Protein AF-A0A838MUW3-F1 (afdb_monomer)

pLDDT: mean 82.33, std 24.08, range [28.97, 98.81]

Sequence (252 aa):
MRFLIVLAALTYLGLAACSSQSSEPPATTNVPVAAASPAAPAQSAPNSATVAPTPQDAAGFVALGNELYKEDQDEAAVAAYQQALQLDPAYAEAYLKLGLTYSVLDKRDESEAAYEKAVKAFEQLAKKDPKNPDALLLLAEAYSKAREYQKAIETYRRANRLIDPDSYTHYDMGMAYNRLARYQEAVKSFEKALELDPDDFRSQEALDRAKQDNKRQKASVEAEKKKLASKLRAANTNANANSNTTPNSNIP

Solvent-accessible surface area (backbone atoms only — not comparable to full-atom values): 14484 Å² total; per-residue (Å²): 133,89,87,84,91,89,94,81,90,82,88,86,87,82,89,80,89,86,81,89,79,89,86,83,84,89,89,87,85,84,89,87,83,84,90,81,86,89,81,87,83,87,88,83,88,82,93,78,81,76,74,74,69,67,88,82,49,33,66,40,24,37,55,50,13,58,49,33,46,73,71,71,34,44,72,59,13,46,52,26,22,51,51,13,40,70,72,33,81,68,49,30,65,38,27,39,50,40,14,51,46,24,52,75,71,67,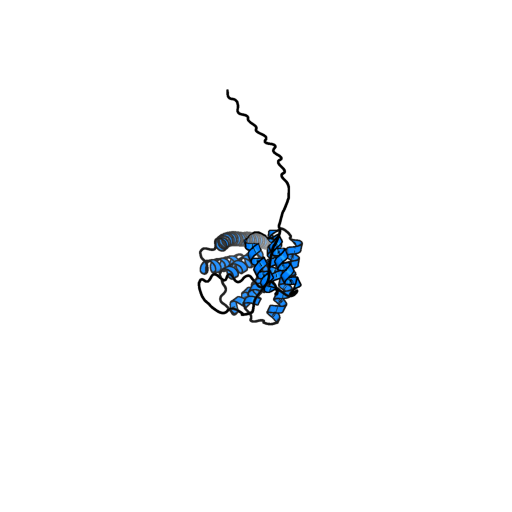36,57,71,63,11,52,58,20,16,53,48,11,31,58,34,23,53,52,51,30,64,77,40,78,79,47,42,67,46,25,42,54,28,14,49,25,23,40,75,58,65,40,27,69,60,11,48,56,30,37,61,52,22,59,74,75,46,88,75,56,33,67,58,27,32,52,46,11,51,30,27,42,76,69,69,37,19,69,61,11,30,56,22,13,51,51,11,38,74,68,38,77,79,47,62,65,34,51,55,52,27,54,52,24,49,52,50,36,52,52,52,54,54,51,53,53,52,52,50,52,54,49,52,52,50,52,52,55,51,52,55,52,52,57,54,61,70,72,64,71,78,85,78,79,76,132

Nearest PDB structures (foldseek):
  8cqq-assembly1_A  TM=6.871E-01  e=1.838E-08  synthetic construct
  8dti-assembly1_B  TM=7.022E-01  e=1.636E-06  Arabidopsis thaliana
  5hrz-assembly1_A  TM=6.226E-01  e=7.651E-06  synthetic construct
  2xpi-assembly1_D  TM=5.459E-01  e=8.401E-06  Schizosaccharomyces pombe
  6i57-assembly1_A  TM=8.181E-01  e=2.434E-04  Homo sapiens

Radius of gyration: 35.54 Å; Cα contacts (8 Å, |Δi|>4): 240; chains: 1; bounding box: 127×79×91 Å

Mean predicted aligned error: 14.06 Å

Foldseek 3Di:
DDDDDDDDDDDDDDDDDDDDDDDDDDDDDDDDDDDDDDDDDDDDDDDDCPPQQPLQALVSLQVVLVVCVVVVVLVSSLVSLVVSCVRPVLPLVSLQSNLVSCVVVVVNVSNLVSLVSSLVSLVVVCVVPVLDLVSLQSNLSSCLSNLVLVSSLVSLVSSCVNDPDALVSLQSNLSSCVSVLVLVSSLVSLVVSCVRPVPPVSSVVSNVVSVVSVVVVVVVVVVVVVVVVVVVVVVVVVVVVVVVPPDPPPDD

Structure (mmCIF, N/CA/C/O backbone):
data_AF-A0A838MUW3-F1
#
_entry.id   AF-A0A838MUW3-F1
#
loop_
_atom_site.group_PDB
_atom_site.id
_atom_site.type_symbol
_atom_site.label_atom_id
_atom_site.label_alt_id
_atom_site.label_comp_id
_atom_site.label_asym_id
_atom_site.label_entity_id
_atom_site.label_seq_id
_atom_site.pdbx_PDB_ins_code
_atom_site.Cartn_x
_atom_site.Cartn_y
_atom_site.Cartn_z
_atom_site.occupancy
_atom_site.B_iso_or_equiv
_atom_site.auth_seq_id
_atom_site.auth_comp_id
_atom_site.auth_asym_id
_atom_site.auth_atom_id
_atom_site.pdbx_PDB_model_num
ATOM 1 N N . MET A 1 1 ? -4.330 60.531 -19.921 1.00 42.44 1 MET A N 1
ATOM 2 C CA . MET A 1 1 ? -5.798 60.303 -19.925 1.00 42.44 1 MET A CA 1
ATOM 3 C C . MET A 1 1 ? -6.131 59.668 -18.569 1.00 42.44 1 MET A C 1
ATOM 5 O O . MET A 1 1 ? -5.412 58.753 -18.211 1.00 42.44 1 MET A O 1
ATOM 9 N N . ARG A 1 2 ? -6.890 60.315 -17.658 1.00 44.44 2 ARG A N 1
ATOM 10 C CA . ARG A 1 2 ? -8.382 60.333 -17.558 1.00 44.44 2 ARG A CA 1
ATOM 11 C C . ARG A 1 2 ? -8.944 58.899 -17.426 1.00 44.44 2 ARG A C 1
ATOM 13 O O . ARG A 1 2 ? -8.727 58.162 -18.376 1.00 44.44 2 ARG A O 1
ATOM 20 N N . PHE A 1 3 ? -9.649 58.433 -16.378 1.00 40.75 3 PHE A N 1
ATOM 21 C CA . PHE A 1 3 ? -10.207 58.953 -15.089 1.00 40.75 3 PHE A CA 1
ATOM 22 C C . PHE A 1 3 ? -9.950 57.882 -13.972 1.00 40.75 3 PHE A C 1
ATOM 24 O O . PHE A 1 3 ? -9.679 56.747 -14.342 1.00 40.75 3 PHE A O 1
ATOM 31 N N . LEU A 1 4 ? -9.838 58.099 -12.644 1.00 42.38 4 LEU A N 1
ATOM 32 C CA . LEU A 1 4 ? -10.606 58.806 -11.578 1.00 42.38 4 LEU A CA 1
ATOM 33 C C . LEU A 1 4 ? -11.796 58.021 -10.928 1.00 42.38 4 LEU A C 1
ATOM 35 O O . LEU A 1 4 ? -12.851 57.967 -11.543 1.00 42.38 4 LEU A O 1
ATOM 39 N N . ILE A 1 5 ? -11.625 57.606 -9.643 1.00 43.38 5 ILE A N 1
ATOM 40 C CA . ILE A 1 5 ? -12.610 57.518 -8.500 1.00 43.38 5 ILE A CA 1
ATOM 41 C C . ILE A 1 5 ? -13.754 56.450 -8.638 1.00 43.38 5 ILE A C 1
ATOM 43 O O . ILE A 1 5 ? -14.186 56.194 -9.750 1.00 43.38 5 ILE A O 1
ATOM 47 N N . VAL A 1 6 ? -14.256 55.670 -7.647 1.00 43.91 6 VAL A N 1
ATOM 48 C CA . VAL A 1 6 ? -14.706 55.799 -6.214 1.00 43.91 6 VAL A CA 1
ATOM 49 C C . VAL A 1 6 ? -14.319 54.517 -5.412 1.00 43.91 6 VAL A C 1
ATOM 51 O O . VAL A 1 6 ? -14.234 53.469 -6.040 1.00 43.91 6 VAL A O 1
ATOM 54 N N . LEU A 1 7 ? -14.060 54.410 -4.087 1.00 41.62 7 LEU A N 1
ATOM 55 C CA . LEU A 1 7 ? -13.981 55.310 -2.902 1.00 41.62 7 LEU A CA 1
ATOM 56 C C . LEU A 1 7 ? -15.191 55.452 -1.910 1.00 41.62 7 LEU A C 1
ATOM 58 O O . LEU A 1 7 ? -15.685 56.559 -1.727 1.00 41.62 7 LEU A O 1
ATOM 62 N N . ALA A 1 8 ? -15.601 54.377 -1.204 1.00 42.78 8 ALA A N 1
ATOM 63 C CA . ALA A 1 8 ? -16.263 54.369 0.138 1.00 42.78 8 ALA A CA 1
ATOM 64 C C . ALA A 1 8 ? -16.292 52.912 0.687 1.00 42.78 8 ALA A C 1
ATOM 66 O O . ALA A 1 8 ? -16.586 52.013 -0.090 1.00 42.78 8 ALA A O 1
ATOM 67 N N . ALA A 1 9 ? -15.913 52.511 1.911 1.00 45.28 9 ALA A N 1
ATOM 68 C CA . ALA A 1 9 ? -15.964 53.082 3.268 1.00 45.28 9 ALA A CA 1
ATOM 69 C C . ALA A 1 9 ? -17.357 53.050 3.931 1.00 45.28 9 ALA A C 1
ATOM 71 O O . ALA A 1 9 ? -18.178 53.920 3.665 1.00 45.28 9 ALA A O 1
ATOM 72 N N . LEU A 1 10 ? -17.576 52.098 4.853 1.00 45.19 10 LEU A N 1
ATOM 73 C CA . LEU A 1 10 ? -18.511 52.239 5.981 1.00 45.19 10 LEU A CA 1
ATOM 74 C C . LEU A 1 10 ? -18.216 51.213 7.090 1.00 45.19 10 LEU A C 1
ATOM 76 O O . LEU A 1 10 ? -18.423 50.012 6.945 1.00 45.19 10 LEU A O 1
ATOM 80 N N . THR A 1 11 ? -17.721 51.721 8.213 1.00 46.53 11 THR A N 1
ATOM 81 C CA . THR A 1 11 ? -17.670 51.041 9.512 1.00 46.53 11 THR A CA 1
ATOM 82 C C . THR A 1 11 ? -19.069 50.941 10.113 1.00 46.53 11 THR A C 1
ATOM 84 O O . THR A 1 11 ? -19.808 51.922 10.038 1.00 46.53 11 THR A O 1
ATOM 87 N N . TYR A 1 12 ? -19.387 49.863 10.836 1.00 44.81 12 TYR A N 1
ATOM 88 C CA . TYR A 1 12 ? -20.446 49.925 11.847 1.00 44.81 12 TYR A CA 1
ATOM 89 C C . TYR A 1 12 ? -20.026 49.263 13.161 1.00 44.81 12 TYR A C 1
ATOM 91 O O . TYR A 1 12 ? -19.611 48.108 13.205 1.00 44.81 12 TYR A O 1
ATOM 99 N N . LEU A 1 13 ? -20.129 50.053 14.226 1.00 39.94 13 LEU A N 1
ATOM 100 C CA . LEU A 1 13 ? -19.910 49.693 15.621 1.00 39.94 13 LEU A CA 1
ATOM 101 C C . LEU A 1 13 ? -21.295 49.557 16.272 1.00 39.94 13 LEU A C 1
ATOM 103 O O . LEU A 1 13 ? -22.160 50.393 16.015 1.00 39.94 13 LEU A O 1
ATOM 107 N N . GLY A 1 14 ? -21.524 48.543 17.109 1.00 41.50 14 GLY A N 1
ATOM 108 C CA . GLY A 1 14 ? -22.845 48.336 17.711 1.00 41.50 14 GLY A CA 1
ATOM 109 C C . GLY A 1 14 ? -22.857 47.330 18.856 1.00 41.50 14 GLY A C 1
ATOM 110 O O . GLY A 1 14 ? -23.183 46.166 18.655 1.00 41.50 14 GLY A O 1
ATOM 111 N N . LEU A 1 15 ? -22.532 47.790 20.067 1.00 42.31 15 LEU A N 1
ATOM 112 C CA . LEU A 1 15 ? -22.878 47.077 21.299 1.00 42.31 15 LEU A CA 1
ATOM 113 C C . LEU A 1 15 ? -24.385 47.199 21.562 1.00 42.31 15 LEU A C 1
ATOM 115 O O . LEU A 1 15 ? -24.925 48.301 21.506 1.00 42.31 15 LEU A O 1
ATOM 119 N N . ALA A 1 16 ? -25.013 46.111 22.005 1.00 47.47 16 ALA A N 1
ATOM 120 C CA . ALA A 1 16 ? -26.191 46.171 22.866 1.00 47.47 16 ALA A CA 1
ATOM 121 C C . ALA A 1 16 ? -26.237 44.923 23.759 1.00 47.47 16 ALA A C 1
ATOM 123 O O . ALA A 1 16 ? -26.491 43.817 23.289 1.00 47.47 16 ALA A O 1
ATOM 124 N N . ALA A 1 17 ? -25.977 45.103 25.053 1.00 40.34 17 ALA A N 1
ATOM 125 C CA . ALA A 1 17 ? -26.283 44.093 26.058 1.00 40.34 17 ALA A CA 1
ATOM 126 C C . ALA A 1 17 ? -27.753 44.229 26.477 1.00 40.34 17 ALA A C 1
ATOM 128 O O . ALA A 1 17 ? -28.255 45.346 26.604 1.00 40.34 17 ALA A O 1
ATOM 129 N N . CYS A 1 18 ? -28.422 43.118 26.779 1.00 38.47 18 CYS A N 1
ATOM 130 C CA . CYS A 1 18 ? -29.586 43.155 27.657 1.00 38.47 18 CYS A CA 1
ATOM 131 C C . CYS A 1 18 ? -29.646 41.895 28.520 1.00 38.47 18 CYS A C 1
ATOM 133 O O . CYS A 1 18 ? -29.227 40.814 28.105 1.00 38.47 18 CYS A O 1
ATOM 135 N N . SER A 1 19 ? -30.101 42.068 29.753 1.00 38.62 19 SER A N 1
ATOM 136 C CA . SER A 1 19 ? -29.855 41.154 30.860 1.00 38.62 19 SER A CA 1
ATOM 137 C C . SER A 1 19 ? -31.142 40.603 31.466 1.00 38.62 19 SER A C 1
ATOM 139 O O . SER A 1 19 ? -32.022 41.372 31.836 1.00 38.62 19 SER A O 1
ATOM 141 N N . SER A 1 20 ? -31.101 39.304 31.777 1.00 37.84 20 SER A N 1
ATOM 142 C CA . SER A 1 20 ? -31.567 38.715 33.046 1.00 37.84 20 SER A CA 1
ATOM 143 C C . SER A 1 20 ? -33.068 38.604 33.387 1.00 37.84 20 SER A C 1
ATOM 145 O O . SER A 1 20 ? -33.904 39.387 32.963 1.00 37.84 20 SER A O 1
ATOM 147 N N . GLN A 1 21 ? -33.307 37.660 34.311 1.00 35.59 21 GLN A N 1
ATOM 148 C CA . GLN A 1 21 ? -34.437 37.523 35.247 1.00 35.59 21 GLN A CA 1
ATOM 149 C C . GLN A 1 21 ? -35.692 36.742 34.813 1.00 35.59 21 GLN A C 1
ATOM 151 O O . GLN A 1 21 ? -36.765 37.266 34.536 1.00 35.59 21 GLN A O 1
ATOM 156 N N . SER A 1 22 ? -35.539 35.421 34.936 1.00 37.69 22 SER A N 1
ATOM 157 C CA . SER A 1 22 ? -36.396 34.541 35.750 1.00 37.69 22 SER A CA 1
ATOM 158 C C . SER A 1 22 ? -37.442 35.205 36.668 1.00 37.69 22 SER A C 1
ATOM 160 O O . SER A 1 22 ? -37.079 36.010 37.529 1.00 37.69 22 SER A O 1
ATOM 162 N N . SER A 1 23 ? -38.685 34.712 36.629 1.00 37.31 23 SER A N 1
ATOM 163 C CA . SER A 1 23 ? -39.560 34.631 37.814 1.00 37.31 23 SER A CA 1
ATOM 164 C C . SER A 1 23 ? -40.687 33.591 37.652 1.00 37.31 23 SER A C 1
ATOM 166 O O . SER A 1 23 ? -41.504 33.665 36.742 1.00 37.31 23 SER A O 1
ATOM 168 N N . GLU A 1 24 ? -40.723 32.643 38.586 1.00 36.19 24 GLU A N 1
ATOM 169 C CA . GLU A 1 24 ? -41.870 31.819 39.009 1.00 36.19 24 GLU A CA 1
ATOM 170 C C . GLU A 1 24 ? -42.022 32.027 40.537 1.00 36.19 24 GLU A C 1
ATOM 172 O O . GLU A 1 24 ? -41.073 32.518 41.159 1.00 36.19 24 GLU A O 1
ATOM 177 N N . PRO A 1 25 ? -43.074 31.525 41.214 1.00 58.88 25 PRO A N 1
ATOM 178 C CA . PRO A 1 25 ? -44.493 31.410 40.858 1.00 58.88 25 PRO A CA 1
ATOM 179 C C . PRO A 1 25 ? -45.335 32.228 41.886 1.00 58.88 25 PRO A C 1
ATOM 181 O O . PRO A 1 25 ? -44.819 33.206 42.432 1.00 58.88 25 PRO A O 1
ATOM 184 N N . PRO A 1 26 ? -46.612 31.891 42.191 1.00 47.34 26 PRO A N 1
ATOM 185 C CA . PRO A 1 26 ? -46.825 30.982 43.332 1.00 47.34 26 PRO A CA 1
ATOM 186 C C . PRO A 1 26 ? -48.037 30.024 43.221 1.00 47.34 26 PRO A C 1
ATOM 188 O O . PRO A 1 26 ? -48.877 30.123 42.332 1.00 47.34 26 PRO A O 1
ATOM 191 N N . ALA A 1 27 ? -48.114 29.082 44.168 1.00 33.72 27 ALA A N 1
ATOM 192 C CA . ALA A 1 27 ? -49.101 27.999 44.245 1.00 33.72 27 ALA A CA 1
ATOM 193 C C . ALA A 1 27 ? -50.376 28.332 45.055 1.00 33.72 27 ALA A C 1
ATOM 195 O O . ALA A 1 27 ? -50.397 29.306 45.802 1.00 33.72 27 ALA A O 1
ATOM 196 N N . THR A 1 28 ? -51.402 27.469 44.945 1.00 32.59 28 THR A N 1
ATOM 197 C CA . THR A 1 28 ? -52.470 27.096 45.926 1.00 32.59 28 THR A CA 1
ATOM 198 C C . THR A 1 28 ? -53.588 26.335 45.168 1.00 32.59 28 THR A C 1
ATOM 200 O O . THR A 1 28 ? -53.820 26.638 44.006 1.00 32.59 28 THR A O 1
ATOM 203 N N . THR A 1 29 ? -54.321 25.321 45.661 1.00 34.03 29 THR A N 1
ATOM 204 C CA . THR A 1 29 ? -54.304 24.516 46.908 1.00 34.03 29 THR A CA 1
ATOM 205 C C . THR A 1 29 ? -55.146 23.226 46.714 1.00 34.03 29 THR A C 1
ATOM 207 O O . THR A 1 29 ? -56.090 23.239 45.934 1.00 34.03 29 THR A O 1
ATOM 210 N N . ASN A 1 30 ? -54.888 22.195 47.536 1.00 34.72 30 ASN A N 1
ATOM 211 C CA . ASN A 1 30 ? -55.809 21.121 47.996 1.00 34.72 30 ASN A CA 1
ATOM 212 C C . ASN A 1 30 ? -56.072 19.807 47.191 1.00 34.72 30 ASN A C 1
ATOM 214 O O . ASN A 1 30 ? -56.978 19.727 46.373 1.00 34.72 30 ASN A O 1
ATOM 218 N N . VAL A 1 31 ? -55.303 18.756 47.554 1.00 31.73 31 VAL A N 1
ATOM 219 C CA . VAL A 1 31 ? -55.657 17.391 48.085 1.00 31.73 31 VAL A CA 1
ATOM 220 C C . VAL A 1 31 ? -57.073 16.772 47.858 1.00 31.73 31 VAL A C 1
ATOM 222 O O . VAL A 1 31 ? -58.056 17.497 47.950 1.00 31.73 31 VAL A O 1
ATOM 225 N N . PRO A 1 32 ? -57.240 15.420 47.933 1.00 46.69 32 PRO A N 1
ATOM 226 C CA . PRO A 1 32 ? -56.778 14.316 47.058 1.00 46.69 32 PRO A CA 1
ATOM 227 C C . PRO A 1 32 ? -57.955 13.436 46.528 1.00 46.69 32 PRO A C 1
ATOM 229 O O . PRO A 1 32 ? -59.101 13.705 46.859 1.00 46.69 32 PRO A O 1
ATOM 232 N N . VAL A 1 33 ? -57.683 12.322 45.812 1.00 32.09 33 VAL A N 1
ATOM 233 C CA . VAL A 1 33 ? -58.291 10.970 46.032 1.00 32.09 33 VAL A CA 1
ATOM 234 C C . VAL A 1 33 ? -57.709 9.905 45.066 1.00 32.09 33 VAL A C 1
ATOM 236 O O . VAL A 1 33 ? -57.486 10.171 43.894 1.00 32.09 33 VAL A O 1
ATOM 239 N N . ALA A 1 34 ? -57.465 8.706 45.616 1.00 29.69 34 ALA A N 1
ATOM 240 C CA . ALA A 1 34 ? -57.306 7.358 45.028 1.00 29.69 34 ALA A CA 1
ATOM 241 C C . ALA A 1 34 ? -56.844 7.116 43.559 1.00 29.69 34 ALA A C 1
ATOM 243 O O . ALA A 1 34 ? -57.572 7.326 42.599 1.00 29.69 34 ALA A O 1
ATOM 244 N N . ALA A 1 35 ? -55.688 6.445 43.458 1.00 28.97 35 ALA A N 1
ATOM 245 C CA . ALA A 1 35 ? -55.428 5.193 42.719 1.00 28.97 35 ALA A CA 1
ATOM 246 C C . ALA A 1 35 ? -56.165 4.860 41.394 1.00 28.97 35 ALA A C 1
ATOM 248 O O . ALA A 1 35 ? -57.318 4.441 41.417 1.00 28.97 35 ALA A O 1
ATOM 249 N N . ALA A 1 36 ? -55.401 4.777 40.293 1.00 30.59 36 ALA A N 1
ATOM 250 C CA . ALA A 1 36 ? -55.229 3.558 39.471 1.00 30.59 36 ALA A CA 1
ATOM 251 C C . ALA A 1 36 ? -54.154 3.775 38.379 1.00 30.59 36 ALA A C 1
ATOM 253 O O . ALA A 1 36 ? -53.968 4.892 37.904 1.00 30.59 36 ALA A O 1
ATOM 254 N N . SER A 1 37 ? -53.448 2.712 37.978 1.00 34.38 37 SER A N 1
ATOM 255 C CA . SER A 1 37 ? -52.448 2.755 36.892 1.00 34.38 37 SER A CA 1
ATOM 256 C C . SER A 1 37 ? -53.119 2.622 35.508 1.00 34.38 37 SER A C 1
ATOM 258 O O . SER A 1 37 ? -54.099 1.880 35.409 1.00 34.38 37 SER A O 1
ATOM 260 N N . PRO A 1 38 ? -52.635 3.288 34.440 1.00 36.03 38 PRO A N 1
ATOM 261 C CA . PRO A 1 38 ? -53.286 3.282 33.127 1.00 36.03 38 PRO A CA 1
ATOM 262 C C . PRO A 1 38 ? -52.839 2.119 32.225 1.00 36.03 38 PRO A C 1
ATOM 264 O O . PRO A 1 38 ? -51.728 1.603 32.351 1.00 36.03 38 PRO A O 1
ATOM 267 N N . ALA A 1 39 ? -53.674 1.768 31.243 1.00 29.92 39 ALA A N 1
ATOM 268 C CA . ALA A 1 39 ? -53.319 0.860 30.153 1.00 29.92 39 ALA A CA 1
ATOM 269 C C . ALA A 1 39 ? -53.963 1.282 28.816 1.00 29.92 39 ALA A C 1
ATOM 271 O O . ALA A 1 39 ? -55.146 1.613 28.796 1.00 29.92 39 ALA A O 1
ATOM 272 N N . ALA A 1 40 ? -53.191 1.131 27.722 1.00 29.77 40 ALA A N 1
ATOM 273 C CA . ALA A 1 40 ? -53.610 1.087 26.304 1.00 29.77 40 ALA A CA 1
ATOM 274 C C . ALA A 1 40 ? -54.098 2.407 25.626 1.00 29.77 40 ALA A C 1
ATOM 276 O O . ALA A 1 40 ? -54.597 3.292 26.316 1.00 29.77 40 ALA A O 1
ATOM 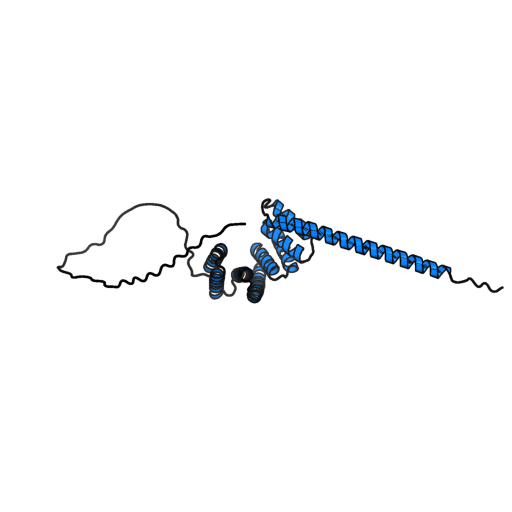277 N N . PRO A 1 41 ? -54.083 2.526 24.269 1.00 43.47 41 PRO A N 1
ATOM 278 C CA . PRO A 1 41 ? -53.186 1.892 23.272 1.00 43.47 41 PRO A CA 1
ATOM 279 C C . PRO A 1 41 ? -52.751 2.776 22.051 1.00 43.47 41 PRO A C 1
ATOM 281 O O . PRO A 1 41 ? -53.331 3.814 21.771 1.00 43.47 41 PRO A O 1
ATOM 284 N N . ALA A 1 42 ? -51.824 2.225 21.245 1.00 33.84 42 ALA A N 1
ATOM 285 C CA . ALA A 1 42 ? -51.765 2.246 19.760 1.00 33.84 42 ALA A CA 1
ATOM 286 C C . ALA A 1 42 ? -51.436 3.515 18.904 1.00 33.84 42 ALA A C 1
ATOM 288 O O . ALA A 1 42 ? -52.229 4.442 18.804 1.00 33.84 42 ALA A O 1
ATOM 289 N N . GLN A 1 43 ? -50.389 3.324 18.063 1.00 33.75 43 GLN A N 1
ATOM 290 C CA . GLN A 1 43 ? -50.238 3.699 16.623 1.00 33.75 43 GLN 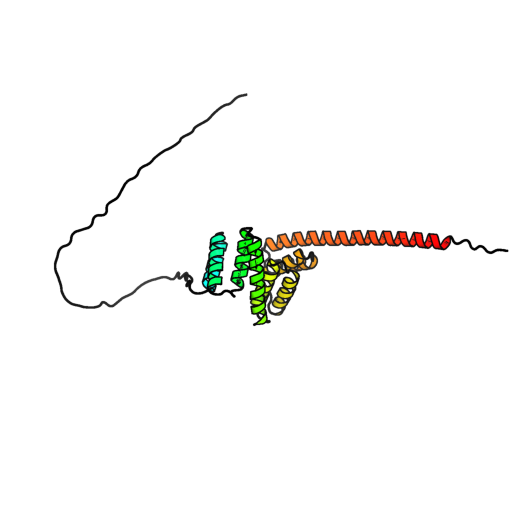A CA 1
ATOM 291 C C . GLN A 1 43 ? -49.765 5.140 16.265 1.00 33.75 43 GLN A C 1
ATOM 293 O O . GLN A 1 43 ? -50.131 6.085 16.944 1.00 33.75 43 GLN A O 1
ATOM 298 N N . SER A 1 44 ? -48.940 5.405 15.223 1.00 37.50 44 SER A N 1
ATOM 299 C CA . SER A 1 44 ? -48.290 4.554 14.185 1.00 37.50 44 SER A CA 1
ATOM 300 C C . SER A 1 44 ? -47.162 5.266 13.381 1.00 37.50 44 SER A C 1
ATOM 302 O O . SER A 1 44 ? -47.319 6.443 13.077 1.00 37.50 44 SER A O 1
ATOM 304 N N . ALA A 1 45 ? -46.182 4.484 12.874 1.00 42.72 45 ALA A N 1
ATOM 305 C CA . ALA A 1 45 ? -45.323 4.711 11.675 1.00 42.72 45 ALA A CA 1
ATOM 306 C C . ALA A 1 45 ? -44.212 5.809 11.691 1.00 42.72 45 ALA A C 1
ATOM 308 O O . ALA A 1 45 ? -44.329 6.775 12.437 1.00 42.72 45 ALA A O 1
ATOM 309 N N . PRO A 1 46 ? -43.188 5.750 10.794 1.00 46.03 46 PRO A N 1
ATOM 310 C CA . PRO A 1 46 ? -42.528 4.590 10.165 1.00 46.03 46 PRO A CA 1
ATOM 311 C C . PRO A 1 46 ? -40.979 4.574 10.322 1.00 46.03 46 PRO A C 1
ATOM 313 O O . PRO A 1 46 ? -40.363 5.479 10.873 1.00 46.03 46 PRO A O 1
ATOM 316 N N . ASN A 1 47 ? -40.345 3.521 9.793 1.00 49.06 47 ASN A N 1
ATOM 317 C CA . ASN A 1 47 ? -38.902 3.248 9.840 1.00 49.06 47 ASN A CA 1
ATOM 318 C C . ASN A 1 47 ? -37.989 4.355 9.268 1.00 49.06 47 ASN A C 1
ATOM 320 O O . ASN A 1 47 ? -37.994 4.598 8.063 1.00 49.06 47 ASN A O 1
ATOM 324 N N . SER A 1 48 ? -37.054 4.838 10.088 1.00 45.53 48 SER A N 1
ATOM 325 C CA . SER A 1 48 ? -35.706 5.238 9.648 1.00 45.53 48 SER A CA 1
ATOM 326 C C . SER A 1 48 ? -34.706 5.048 10.795 1.00 45.53 48 SER A C 1
ATOM 328 O O . SER A 1 48 ? -34.156 6.003 11.340 1.00 45.53 48 SER A O 1
ATOM 330 N N . ALA A 1 49 ? -34.515 3.794 11.216 1.00 38.88 49 ALA A N 1
ATOM 331 C CA . ALA A 1 49 ? -33.527 3.446 12.232 1.00 38.88 49 ALA A CA 1
ATOM 332 C C . ALA A 1 49 ? -32.113 3.478 11.631 1.00 38.88 49 ALA A C 1
ATOM 334 O O . ALA A 1 49 ? -31.517 2.438 11.352 1.00 38.88 49 ALA A O 1
ATOM 335 N N . THR A 1 50 ? -31.568 4.683 11.459 1.00 44.59 50 THR A N 1
ATOM 336 C CA . THR A 1 50 ? -30.118 4.882 11.471 1.00 44.59 50 THR A CA 1
ATOM 337 C C . THR A 1 50 ? -29.656 4.441 12.856 1.00 44.59 50 THR A C 1
ATOM 339 O O . THR A 1 50 ? -29.857 5.154 13.840 1.00 44.59 50 THR A O 1
ATOM 342 N N . VAL A 1 51 ? -29.146 3.213 12.968 1.00 50.94 51 VAL A N 1
ATOM 343 C CA . VAL A 1 51 ? -28.658 2.687 14.244 1.00 50.94 51 VAL A CA 1
ATOM 344 C C . VAL A 1 51 ? -27.424 3.498 14.613 1.00 50.94 51 VAL A C 1
ATOM 346 O O . VAL A 1 51 ? -26.355 3.296 14.043 1.00 50.94 51 VAL A O 1
ATOM 349 N N . ALA A 1 52 ? -27.586 4.440 15.543 1.00 46.09 52 ALA A N 1
ATOM 350 C CA . ALA A 1 52 ? -26.457 5.127 16.148 1.00 46.09 52 ALA A CA 1
ATOM 351 C C . ALA A 1 52 ? -25.516 4.058 16.736 1.00 46.09 52 ALA A C 1
ATOM 353 O O . ALA A 1 52 ? -25.996 3.196 17.482 1.00 46.09 52 ALA A O 1
ATOM 354 N N . PRO A 1 53 ? -24.216 4.057 16.389 1.00 46.56 53 PRO A N 1
ATOM 355 C CA . PRO A 1 53 ? -23.301 3.027 16.856 1.00 46.56 53 PRO A CA 1
ATOM 356 C C . PRO A 1 53 ? -23.240 3.068 18.382 1.00 46.56 53 PRO A C 1
ATOM 358 O O . PRO A 1 53 ? -23.035 4.129 18.969 1.00 46.56 53 PRO A O 1
ATOM 361 N N . THR A 1 54 ? -23.423 1.921 19.034 1.00 47.34 54 THR A N 1
ATOM 362 C CA . THR A 1 54 ? -23.254 1.790 20.485 1.00 47.34 54 THR A CA 1
ATOM 363 C C . THR A 1 54 ? -21.783 2.048 20.839 1.00 47.34 54 THR A C 1
ATOM 365 O O . THR A 1 54 ? -20.955 1.216 20.465 1.00 47.34 54 THR A O 1
ATOM 368 N N . PRO A 1 55 ? -21.411 3.142 21.544 1.00 54.28 55 PRO A N 1
ATOM 369 C CA . PRO A 1 55 ? -20.006 3.572 21.681 1.00 54.28 55 PRO A CA 1
ATOM 370 C C . PRO A 1 55 ? -19.167 2.755 22.687 1.00 54.28 55 PRO A C 1
ATOM 372 O O . PRO A 1 55 ? -18.431 3.322 23.491 1.00 54.28 55 PRO A O 1
ATOM 375 N N . GLN A 1 56 ? -19.328 1.429 22.720 1.00 67.81 56 GLN A N 1
ATOM 376 C CA . GLN A 1 56 ? -18.777 0.548 23.761 1.00 67.81 56 GLN A CA 1
ATOM 377 C C . GLN A 1 56 ? -17.793 -0.518 23.259 1.00 67.81 56 GLN A C 1
ATOM 379 O O . GLN A 1 56 ? -17.240 -1.244 24.082 1.00 67.81 56 GLN A O 1
ATOM 384 N N . ASP A 1 57 ? -17.523 -0.598 21.954 1.00 84.50 57 ASP A N 1
ATOM 385 C CA . ASP A 1 57 ? -16.463 -1.447 21.405 1.00 84.50 57 ASP A CA 1
ATOM 386 C C . ASP A 1 57 ? -15.528 -0.679 20.454 1.00 84.50 57 ASP A C 1
ATOM 388 O O . ASP A 1 57 ? -15.824 0.424 19.987 1.00 84.50 57 ASP A O 1
ATOM 392 N N . ALA A 1 58 ? -14.350 -1.257 20.201 1.00 93.44 58 ALA A N 1
ATOM 393 C CA . ALA A 1 58 ? -13.335 -0.650 19.344 1.00 93.44 58 ALA A CA 1
ATOM 394 C C . ALA A 1 58 ? -13.815 -0.491 17.888 1.00 93.44 58 ALA A C 1
ATOM 396 O O . ALA A 1 58 ? -13.464 0.487 17.228 1.00 93.44 58 ALA A O 1
ATOM 397 N N . ALA A 1 59 ? -14.658 -1.408 17.402 1.00 94.69 59 ALA A N 1
ATOM 398 C CA . ALA A 1 59 ? -15.185 -1.382 16.042 1.00 94.69 59 ALA A CA 1
ATOM 399 C C . ALA A 1 59 ? -16.105 -0.172 15.807 1.00 94.69 59 ALA A C 1
ATOM 401 O O . ALA A 1 59 ? -15.985 0.494 14.779 1.00 94.69 59 ALA A O 1
ATOM 402 N N . GLY A 1 60 ? -16.959 0.176 16.775 1.00 95.38 60 GLY A N 1
ATOM 403 C CA . GLY A 1 60 ? -17.804 1.370 16.734 1.00 95.38 60 GLY A CA 1
ATOM 404 C C . GLY A 1 60 ? -16.997 2.669 16.654 1.00 95.38 60 GLY A C 1
ATOM 405 O O . GLY A 1 60 ? -17.357 3.573 15.899 1.00 95.38 60 GLY A O 1
ATOM 406 N N . PHE A 1 61 ? -15.862 2.747 17.355 1.00 96.44 61 PHE A N 1
ATOM 407 C CA . PHE A 1 61 ? -14.946 3.888 17.255 1.00 96.44 61 PHE A CA 1
ATOM 408 C C . PHE A 1 61 ? -14.181 3.942 15.922 1.00 96.44 61 PHE A C 1
ATOM 410 O O . PHE A 1 61 ? -13.968 5.035 15.398 1.00 96.44 61 PHE A O 1
ATOM 417 N N . VAL A 1 62 ? -13.832 2.798 15.318 1.00 97.56 62 VAL A N 1
ATOM 418 C CA . VAL A 1 62 ? -13.290 2.765 13.944 1.00 97.56 62 VAL A CA 1
ATOM 419 C C . VAL A 1 62 ? -14.344 3.186 12.920 1.00 97.56 62 VAL A C 1
ATOM 421 O O . VAL A 1 62 ? -14.034 3.960 12.020 1.00 97.56 62 VAL A O 1
ATOM 424 N N . ALA A 1 63 ? -15.596 2.746 13.069 1.00 97.25 63 ALA A N 1
ATOM 425 C CA . ALA A 1 63 ? -16.697 3.168 12.206 1.00 97.25 63 ALA A CA 1
ATOM 426 C C . ALA A 1 63 ? -16.954 4.684 12.299 1.00 97.25 63 ALA A C 1
ATOM 428 O O . ALA A 1 63 ? -17.102 5.337 11.269 1.00 97.25 63 ALA A O 1
ATOM 429 N N . LEU A 1 64 ? -16.923 5.252 13.511 1.00 96.81 64 LEU A N 1
ATOM 430 C CA . LEU A 1 64 ? -17.000 6.699 13.729 1.00 96.81 64 LEU A CA 1
ATOM 431 C C . LEU A 1 64 ? -15.825 7.439 13.068 1.00 96.81 64 LEU A C 1
ATOM 433 O O . LEU A 1 64 ? -16.047 8.407 12.346 1.00 96.81 64 LEU A O 1
ATOM 437 N N . GLY A 1 65 ? -14.588 6.972 13.266 1.00 97.94 65 GLY A N 1
ATOM 438 C CA . GLY A 1 65 ? -13.411 7.569 12.629 1.00 97.94 65 GLY A CA 1
ATOM 439 C C . GLY A 1 65 ? -13.469 7.514 11.100 1.00 97.94 65 GLY A C 1
ATOM 440 O O . GLY A 1 65 ? -13.132 8.496 10.442 1.00 97.94 65 GLY A O 1
ATOM 441 N N . ASN A 1 66 ? -13.967 6.407 10.539 1.00 97.81 66 ASN A N 1
ATOM 442 C CA . ASN A 1 66 ? -14.172 6.243 9.099 1.00 97.81 66 ASN A CA 1
ATOM 443 C C . ASN A 1 66 ? -15.209 7.230 8.538 1.00 97.81 66 ASN A C 1
ATOM 445 O O . ASN A 1 66 ? -15.091 7.601 7.374 1.00 97.81 66 ASN A O 1
ATOM 449 N N . GLU A 1 67 ? -16.222 7.631 9.313 1.00 98.12 67 GLU A N 1
ATOM 450 C CA . GLU A 1 67 ? -17.209 8.626 8.873 1.00 98.12 67 GLU A CA 1
ATOM 451 C C . GLU A 1 67 ? -16.641 10.045 8.960 1.00 98.12 67 GLU A C 1
ATOM 453 O O . GLU A 1 67 ? -16.649 10.763 7.965 1.00 98.12 67 GLU A O 1
ATOM 458 N N . LEU A 1 68 ? -16.026 10.399 10.094 1.00 98.25 68 LEU A N 1
ATOM 459 C CA . LEU A 1 68 ? -15.350 11.688 10.293 1.00 98.25 68 LEU A CA 1
ATOM 460 C C . LEU A 1 68 ? -14.285 11.951 9.214 1.00 98.25 68 LEU A C 1
ATOM 462 O O . LEU A 1 68 ? -14.164 13.066 8.720 1.00 98.25 68 LEU A O 1
ATOM 466 N N . TYR A 1 69 ? -13.560 10.911 8.791 1.00 97.94 69 TYR A N 1
ATOM 467 C CA . TYR A 1 69 ? -12.572 10.991 7.712 1.00 97.94 69 TYR A CA 1
ATOM 468 C C . TYR A 1 69 ? -13.188 11.283 6.328 1.00 97.94 69 TYR A C 1
ATOM 470 O O . TYR A 1 69 ? -12.538 11.905 5.497 1.00 97.94 69 TYR A O 1
ATOM 478 N N . LYS A 1 70 ? -14.436 10.869 6.056 1.00 97.50 70 LYS A N 1
ATOM 479 C CA . LYS A 1 70 ? -15.147 11.233 4.809 1.00 97.50 70 LYS A CA 1
ATOM 480 C C . LYS A 1 70 ? -15.682 12.664 4.834 1.00 97.50 70 LYS A C 1
ATOM 482 O O . LYS A 1 70 ? -15.924 13.231 3.776 1.00 97.50 70 LYS A O 1
ATOM 487 N N . GLU A 1 71 ? -15.914 13.209 6.026 1.00 97.69 71 GLU A N 1
ATOM 488 C CA . GLU A 1 71 ? -16.335 14.597 6.248 1.00 97.69 71 GLU A CA 1
ATOM 489 C C . GLU A 1 71 ? -15.140 15.574 6.312 1.00 97.69 71 GLU A C 1
ATOM 491 O O . GLU A 1 71 ? -15.312 16.714 6.742 1.00 97.69 71 GLU A O 1
ATOM 496 N N . ASP A 1 72 ? -13.934 15.130 5.927 1.00 96.62 72 ASP A N 1
ATOM 497 C CA . ASP A 1 72 ? -12.659 15.859 6.035 1.00 96.62 72 ASP A CA 1
ATOM 498 C C . ASP A 1 72 ? -12.321 16.325 7.478 1.00 96.62 72 ASP A C 1
ATOM 500 O O . ASP A 1 72 ? -11.536 17.249 7.694 1.00 96.62 72 ASP A O 1
ATOM 504 N N . GLN A 1 73 ? -12.892 15.678 8.505 1.00 98.38 73 GLN A N 1
ATOM 505 C CA . GLN A 1 73 ? -12.644 15.969 9.926 1.00 98.38 73 GLN A CA 1
ATOM 506 C C . GLN A 1 73 ? -11.475 15.130 10.466 1.00 98.38 73 GLN A C 1
ATOM 508 O O . GLN A 1 73 ? -11.616 14.360 11.422 1.00 98.38 73 GLN A O 1
ATOM 513 N N . ASP A 1 74 ? -10.305 15.270 9.842 1.00 98.00 74 ASP A N 1
ATOM 514 C CA . ASP A 1 74 ? -9.133 14.417 10.068 1.00 98.00 74 ASP A CA 1
ATOM 515 C C . ASP A 1 74 ? -8.679 14.340 11.539 1.00 98.00 74 ASP A C 1
ATOM 517 O O . ASP A 1 74 ? -8.422 13.246 12.050 1.00 98.00 74 ASP A O 1
ATOM 521 N N . GLU A 1 75 ? -8.607 15.452 12.281 1.00 98.38 75 GLU A N 1
ATOM 522 C CA . GLU A 1 75 ? -8.233 15.402 13.704 1.00 98.38 75 GLU A CA 1
ATOM 523 C C . GLU A 1 75 ? -9.270 14.676 14.574 1.00 98.38 75 GLU A C 1
ATOM 525 O O . GLU A 1 75 ? -8.901 13.996 15.538 1.00 98.38 75 GLU A O 1
ATOM 530 N N . ALA A 1 76 ? -10.558 14.781 14.234 1.00 98.31 76 ALA A N 1
ATOM 531 C CA . ALA A 1 76 ? -11.622 14.065 14.932 1.00 98.31 76 ALA A CA 1
ATOM 532 C C . ALA A 1 76 ? -11.581 12.564 14.599 1.00 98.31 76 ALA A C 1
ATOM 534 O O . ALA A 1 76 ? -11.728 11.729 15.496 1.00 98.31 76 ALA A O 1
ATOM 535 N N . ALA A 1 77 ? -11.291 12.213 13.342 1.00 98.69 77 ALA A N 1
ATOM 536 C CA . ALA A 1 77 ? -11.059 10.837 12.921 1.00 98.69 77 ALA A CA 1
ATOM 537 C C . ALA A 1 77 ? -9.865 10.214 13.669 1.00 98.69 77 ALA A C 1
ATOM 539 O O . ALA A 1 77 ? -10.000 9.129 14.238 1.00 98.69 77 ALA A O 1
ATOM 540 N N . VAL A 1 78 ? -8.735 10.931 13.778 1.00 98.81 78 VAL A N 1
ATOM 541 C CA . VAL A 1 78 ? -7.583 10.519 14.607 1.00 98.81 78 VAL A CA 1
ATOM 542 C C . VAL A 1 78 ? -8.007 10.245 16.049 1.00 98.81 78 VAL A C 1
ATOM 544 O O . VAL A 1 78 ? -7.651 9.199 16.595 1.00 98.81 78 VAL A O 1
ATOM 547 N N . ALA A 1 79 ? -8.778 11.143 16.668 1.00 98.38 79 ALA A N 1
ATOM 548 C CA . ALA A 1 79 ? -9.250 10.950 18.037 1.00 98.38 79 ALA A CA 1
ATOM 549 C C . ALA A 1 79 ? -10.127 9.690 18.171 1.00 98.38 79 ALA A C 1
ATOM 551 O O . ALA A 1 79 ? -9.928 8.907 19.102 1.00 98.38 79 ALA A O 1
ATOM 552 N N . ALA A 1 80 ? -11.039 9.441 17.227 1.00 98.12 80 ALA A N 1
ATOM 553 C CA . ALA A 1 80 ? -11.888 8.250 17.221 1.00 98.12 80 ALA A CA 1
ATOM 554 C C . ALA A 1 80 ? -11.074 6.948 17.070 1.00 98.12 80 ALA A C 1
ATOM 556 O O . ALA A 1 80 ? -11.228 6.033 17.879 1.00 98.12 80 ALA A O 1
ATOM 557 N N . TYR A 1 81 ? -10.130 6.871 16.125 1.00 98.50 81 TYR A N 1
ATOM 558 C CA . TYR A 1 81 ? -9.262 5.692 15.992 1.00 98.50 81 TYR A CA 1
ATOM 559 C C . TYR A 1 81 ? -8.349 5.483 17.216 1.00 98.50 81 TYR A C 1
ATOM 561 O O . TYR A 1 81 ? -8.068 4.346 17.597 1.00 98.50 81 TYR A O 1
ATOM 569 N N . GLN A 1 82 ? -7.906 6.558 17.877 1.00 98.38 82 GLN A N 1
ATOM 570 C CA . GLN A 1 82 ? -7.171 6.455 19.142 1.00 98.38 82 GLN A CA 1
ATOM 571 C C . GLN A 1 82 ? -8.041 5.917 20.288 1.00 98.38 82 GLN A C 1
ATOM 573 O O . GLN A 1 82 ? -7.522 5.179 21.123 1.00 98.38 82 GLN A O 1
ATOM 578 N N . GLN A 1 83 ? -9.339 6.239 20.334 1.00 97.62 83 GLN A N 1
ATOM 579 C CA . GLN A 1 83 ? -10.276 5.637 21.293 1.00 97.62 83 GLN A CA 1
ATOM 580 C C . GLN A 1 83 ? -10.483 4.141 21.014 1.00 97.62 83 GLN A C 1
ATOM 582 O O . GLN A 1 83 ? -10.431 3.339 21.946 1.00 97.62 83 GLN A O 1
ATOM 587 N N . ALA A 1 84 ? -10.596 3.734 19.743 1.00 97.81 84 ALA A N 1
ATOM 588 C CA . ALA A 1 84 ? -10.637 2.314 19.378 1.00 97.81 84 ALA A CA 1
ATOM 589 C C . ALA A 1 84 ? -9.420 1.545 19.925 1.00 97.81 84 ALA A C 1
ATOM 591 O O . ALA A 1 84 ? -9.575 0.484 20.523 1.00 97.81 84 ALA A O 1
ATOM 592 N N . LEU A 1 85 ? -8.221 2.123 19.801 1.00 97.12 85 LEU A N 1
ATOM 593 C CA . LEU A 1 85 ? -6.969 1.536 20.296 1.00 97.12 85 LEU A CA 1
ATOM 594 C C . LEU A 1 85 ? -6.777 1.612 21.820 1.00 97.12 85 LEU A C 1
ATOM 596 O O . LEU A 1 85 ? -5.908 0.923 22.353 1.00 97.12 85 LEU A O 1
ATOM 600 N N . GLN A 1 86 ? -7.561 2.426 22.534 1.00 97.06 86 GLN A N 1
ATOM 601 C CA . GLN A 1 86 ? -7.630 2.385 24.001 1.00 97.06 86 GLN A CA 1
ATOM 602 C C . GLN A 1 86 ? -8.486 1.208 24.488 1.00 97.06 86 GLN A C 1
ATOM 604 O O . GLN A 1 86 ? -8.187 0.640 25.537 1.00 97.06 86 GLN A O 1
ATOM 609 N N . LEU A 1 87 ? -9.515 0.825 23.722 1.00 95.69 87 LEU A N 1
ATOM 610 C CA . LEU A 1 87 ? -10.363 -0.337 24.006 1.00 95.69 87 LEU A CA 1
ATOM 611 C C . LEU A 1 87 ? -9.719 -1.655 23.547 1.00 95.69 87 LEU A C 1
ATOM 613 O O . LEU A 1 87 ? -9.743 -2.635 24.288 1.00 95.69 87 LEU A O 1
ATOM 617 N N . ASP A 1 88 ? -9.118 -1.673 22.355 1.00 95.31 88 ASP A N 1
ATOM 618 C CA . ASP A 1 88 ? -8.358 -2.805 21.818 1.00 95.31 88 ASP A CA 1
ATOM 619 C C . ASP A 1 88 ? -7.009 -2.342 21.227 1.00 95.31 88 ASP A C 1
ATOM 621 O O . ASP A 1 88 ? -6.928 -1.968 20.052 1.00 95.31 88 ASP A O 1
ATOM 625 N N . PRO A 1 89 ? -5.912 -2.417 22.004 1.00 95.31 89 PRO A N 1
ATOM 626 C CA . PRO A 1 89 ? -4.564 -2.094 21.530 1.00 95.31 89 PRO A CA 1
ATOM 627 C C . PRO A 1 89 ? -4.037 -2.981 20.388 1.00 95.31 89 PRO A C 1
ATOM 629 O O . PRO A 1 89 ? -2.958 -2.705 19.864 1.00 95.31 89 PRO A O 1
ATOM 632 N N . ALA A 1 90 ? -4.742 -4.055 20.011 1.00 92.69 90 ALA A N 1
ATOM 633 C CA . ALA A 1 90 ? -4.384 -4.940 18.905 1.00 92.69 90 ALA A CA 1
ATOM 634 C C . ALA A 1 90 ? -5.232 -4.715 17.635 1.00 92.69 90 ALA A C 1
ATOM 636 O O . ALA A 1 90 ? -5.039 -5.440 16.653 1.00 92.69 90 ALA A O 1
ATOM 637 N N . TYR A 1 91 ? -6.131 -3.719 17.615 1.00 96.06 91 TYR A N 1
ATOM 638 C CA . TYR A 1 91 ? -7.051 -3.472 16.498 1.00 96.06 91 TYR A CA 1
ATOM 639 C C . TYR A 1 91 ? -6.308 -2.990 15.234 1.00 96.06 91 TYR A C 1
ATOM 641 O O . TYR A 1 91 ? -6.092 -1.798 15.008 1.00 96.06 91 TYR A O 1
ATOM 649 N N . ALA A 1 92 ? -5.904 -3.942 14.389 1.00 96.50 92 ALA A N 1
ATOM 650 C CA . ALA A 1 92 ? -4.989 -3.722 13.266 1.00 96.50 92 ALA A CA 1
ATOM 651 C C . ALA A 1 92 ? -5.461 -2.648 12.268 1.00 96.50 92 ALA A C 1
ATOM 653 O O . ALA A 1 92 ? -4.665 -1.819 11.823 1.00 96.50 92 ALA A O 1
ATOM 654 N N . GLU A 1 93 ? -6.759 -2.622 11.952 1.00 97.00 93 GLU A N 1
ATOM 655 C CA . GLU A 1 93 ? -7.327 -1.640 11.023 1.00 97.00 93 GLU A CA 1
ATOM 656 C C . GLU A 1 93 ? -7.258 -0.211 11.584 1.00 97.00 93 GLU A C 1
ATOM 658 O O . GLU A 1 93 ? -6.960 0.712 10.836 1.00 97.00 93 GLU A O 1
ATOM 663 N N . ALA A 1 94 ? -7.425 -0.012 12.897 1.00 98.12 94 ALA A N 1
ATOM 664 C CA . ALA A 1 94 ? -7.364 1.315 13.514 1.00 98.12 94 ALA A CA 1
ATOM 665 C C . ALA A 1 94 ? -5.968 1.943 13.363 1.00 98.12 94 ALA A C 1
ATOM 667 O O . ALA A 1 94 ? -5.852 3.141 13.109 1.00 98.12 94 ALA A O 1
ATOM 668 N N . TYR A 1 95 ? -4.903 1.133 13.430 1.00 98.69 95 TYR A N 1
ATOM 669 C CA . TYR A 1 95 ? -3.549 1.588 13.102 1.00 98.69 95 TYR A CA 1
ATOM 670 C C . TYR A 1 95 ? -3.386 1.946 11.619 1.00 98.69 95 TYR A C 1
ATOM 672 O O . TYR A 1 95 ? -2.734 2.942 11.309 1.00 98.69 95 TYR A O 1
ATOM 680 N N . LEU A 1 96 ? -3.984 1.176 10.703 1.00 98.62 96 LEU A N 1
ATOM 681 C CA . LEU A 1 96 ? -3.932 1.472 9.267 1.00 98.62 96 LEU A CA 1
ATOM 682 C C . LEU A 1 96 ? -4.667 2.779 8.941 1.00 98.62 96 LEU A C 1
ATOM 684 O O . LEU A 1 96 ? -4.110 3.626 8.244 1.00 98.62 96 LEU A O 1
ATOM 688 N N . LYS A 1 97 ? -5.870 2.979 9.496 1.00 98.56 97 LYS A N 1
ATOM 689 C CA . LYS A 1 97 ? -6.628 4.227 9.338 1.00 98.56 97 LYS A CA 1
ATOM 690 C C . LYS A 1 97 ? -5.903 5.420 9.959 1.00 98.56 97 LYS A C 1
ATOM 692 O O . LYS A 1 97 ? -5.773 6.435 9.287 1.00 98.56 97 LYS A O 1
ATOM 697 N N . LEU A 1 98 ? -5.331 5.288 11.164 1.00 98.44 98 LEU A N 1
ATOM 698 C CA . LEU A 1 98 ? -4.474 6.336 11.741 1.00 98.44 98 LEU A CA 1
ATOM 699 C C . LEU A 1 98 ? -3.307 6.695 10.826 1.00 98.44 98 LEU A C 1
ATOM 701 O O . LEU A 1 98 ? -3.037 7.875 10.631 1.00 98.44 98 LEU A O 1
ATOM 705 N N . GLY A 1 99 ? -2.628 5.699 10.253 1.00 98.44 99 GLY A N 1
ATOM 706 C CA . GLY A 1 99 ? -1.548 5.939 9.303 1.00 98.44 99 GLY A CA 1
ATOM 707 C C . GLY A 1 99 ? -2.015 6.767 8.105 1.00 98.44 99 GLY A C 1
ATOM 708 O O . GLY A 1 99 ? -1.361 7.755 7.766 1.00 98.44 99 GLY A O 1
ATOM 709 N N . LEU A 1 100 ? -3.167 6.416 7.523 1.00 98.25 100 LEU A N 1
ATOM 710 C CA . LEU A 1 100 ? -3.783 7.139 6.404 1.00 98.25 100 LEU A CA 1
ATOM 711 C C . LEU A 1 100 ? -4.141 8.582 6.785 1.00 98.25 100 LEU A C 1
ATOM 713 O O . LEU A 1 100 ? -3.718 9.510 6.101 1.00 98.25 100 LEU A O 1
ATOM 717 N N . THR A 1 101 ? -4.838 8.793 7.899 1.00 98.62 101 THR A N 1
ATOM 718 C CA . THR A 1 101 ? -5.248 10.134 8.344 1.00 98.62 101 THR A CA 1
ATOM 719 C C . THR A 1 101 ? -4.047 11.002 8.744 1.00 98.62 101 THR A C 1
ATOM 721 O O . THR A 1 101 ? -3.982 12.176 8.388 1.00 98.62 101 THR A O 1
ATOM 724 N N . TYR A 1 102 ? -3.016 10.434 9.380 1.00 98.69 102 TYR A N 1
ATOM 725 C CA . TYR A 1 102 ? -1.758 11.151 9.615 1.00 98.69 102 TYR A CA 1
ATOM 726 C C . TYR A 1 102 ? -1.011 11.491 8.315 1.00 98.69 102 TYR A C 1
ATOM 728 O O . TYR A 1 102 ? -0.375 12.541 8.254 1.00 98.69 102 TYR A O 1
ATOM 736 N N . SER A 1 103 ? -1.108 10.664 7.264 1.00 97.75 103 SER A N 1
ATOM 737 C CA . SER A 1 103 ? -0.577 11.018 5.936 1.00 97.75 103 SER A CA 1
ATOM 738 C C . SER A 1 103 ? -1.302 12.227 5.326 1.00 97.75 103 SER A C 1
ATOM 740 O O . SER A 1 103 ? -0.638 13.047 4.697 1.00 97.75 103 SER A O 1
ATOM 742 N N . VAL A 1 104 ? -2.623 12.362 5.513 1.00 97.69 104 VAL A N 1
ATOM 743 C CA . VAL A 1 104 ? -3.392 13.536 5.042 1.00 97.69 104 VAL A CA 1
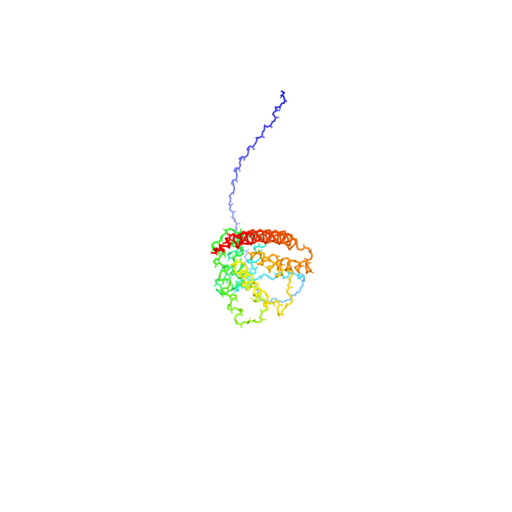ATOM 744 C C . VAL A 1 104 ? -2.991 14.802 5.807 1.00 97.69 104 VAL A C 1
ATOM 746 O O . VAL A 1 104 ? -2.723 15.831 5.193 1.00 97.69 104 VAL A O 1
ATOM 749 N N . LEU A 1 105 ? -2.815 14.696 7.127 1.00 98.06 105 LEU A N 1
ATOM 750 C CA . LEU A 1 105 ? -2.361 15.783 8.009 1.00 98.06 105 LEU A CA 1
ATOM 751 C C . LEU A 1 105 ? -0.859 16.155 7.873 1.00 98.06 105 LEU A C 1
ATOM 753 O O . LEU A 1 105 ? -0.347 16.914 8.695 1.00 98.06 105 LEU A O 1
ATOM 757 N N . ASP A 1 106 ? -0.131 15.589 6.900 1.00 97.94 106 ASP A N 1
ATOM 758 C CA . ASP A 1 106 ? 1.338 15.669 6.718 1.00 97.94 106 ASP A CA 1
ATOM 759 C C . ASP A 1 106 ? 2.173 15.309 7.974 1.00 97.94 106 ASP A C 1
ATOM 761 O O . ASP A 1 106 ? 3.347 15.665 8.103 1.00 97.94 106 ASP A O 1
ATOM 765 N N . LYS A 1 107 ? 1.587 14.539 8.900 1.00 98.38 107 LYS A N 1
ATOM 766 C CA . LYS A 1 107 ? 2.204 14.024 10.135 1.00 98.38 107 LYS A CA 1
ATOM 767 C C . LYS A 1 107 ? 2.982 12.745 9.843 1.00 98.38 107 LYS A C 1
ATOM 769 O O . LYS A 1 107 ? 2.542 11.630 10.123 1.00 98.38 107 LYS A O 1
ATOM 774 N N . ARG A 1 108 ? 4.117 12.910 9.161 1.00 97.62 108 ARG A N 1
ATOM 775 C CA . ARG A 1 108 ? 4.873 11.806 8.539 1.00 97.62 108 ARG A CA 1
ATOM 776 C C . ARG A 1 108 ? 5.385 10.781 9.547 1.00 97.62 108 ARG A C 1
ATOM 778 O O . ARG A 1 108 ? 5.211 9.589 9.307 1.00 97.62 108 ARG A O 1
ATOM 785 N N . ASP A 1 109 ? 5.946 11.235 10.663 1.00 98.25 109 ASP A N 1
ATOM 786 C CA . ASP A 1 109 ? 6.542 10.357 11.675 1.00 98.25 109 ASP A CA 1
ATOM 787 C C . ASP A 1 109 ? 5.455 9.534 12.392 1.00 98.25 109 ASP A C 1
ATOM 789 O O . ASP A 1 109 ? 5.593 8.321 12.567 1.00 98.25 109 ASP A O 1
ATOM 793 N N . GLU A 1 110 ? 4.324 10.158 12.745 1.00 98.56 110 GLU A N 1
ATOM 794 C CA . GLU A 1 110 ? 3.170 9.458 13.321 1.00 98.56 110 GLU A CA 1
ATOM 795 C C . GLU A 1 110 ? 2.513 8.500 12.318 1.00 98.56 110 GLU A C 1
ATOM 797 O O . GLU A 1 110 ? 2.072 7.415 12.701 1.00 98.56 110 GLU A O 1
ATOM 802 N N . SER A 1 111 ? 2.479 8.873 11.035 1.00 98.56 111 SER A N 1
ATOM 803 C CA . SER A 1 111 ? 1.964 8.044 9.944 1.00 98.56 111 SER A CA 1
ATOM 804 C C . SER A 1 111 ? 2.805 6.777 9.748 1.00 98.56 111 SER A C 1
ATOM 806 O O . SER A 1 111 ? 2.261 5.672 9.759 1.00 98.56 111 SER A O 1
ATOM 808 N N . GLU A 1 112 ? 4.132 6.909 9.664 1.00 98.25 112 GLU A N 1
ATOM 809 C CA . GLU A 1 112 ? 5.070 5.785 9.550 1.00 98.25 112 GLU A CA 1
ATOM 810 C C . GLU A 1 112 ? 4.989 4.861 10.777 1.00 98.25 112 GLU A C 1
ATOM 812 O O . GLU A 1 112 ? 4.790 3.650 10.639 1.00 98.25 112 GLU A O 1
ATOM 817 N N . ALA A 1 113 ? 5.000 5.433 11.987 1.00 98.44 113 ALA A N 1
ATOM 818 C CA . ALA A 1 113 ? 4.856 4.679 13.231 1.00 98.44 113 ALA A CA 1
ATOM 819 C C . ALA A 1 113 ? 3.490 3.974 13.374 1.00 98.44 113 ALA A C 1
ATOM 821 O O . ALA A 1 113 ? 3.395 2.952 14.064 1.00 98.44 113 ALA A O 1
ATOM 822 N N . ALA A 1 114 ? 2.425 4.499 12.760 1.00 98.62 114 ALA A N 1
ATOM 823 C CA . ALA A 1 114 ? 1.118 3.851 12.711 1.00 98.62 114 ALA A CA 1
ATOM 824 C C . ALA A 1 114 ? 1.090 2.702 11.687 1.00 98.62 114 ALA A C 1
ATOM 826 O O . ALA A 1 114 ? 0.651 1.603 12.034 1.00 98.62 114 ALA A O 1
ATOM 827 N N . TYR A 1 115 ? 1.639 2.891 10.481 1.00 98.62 115 TYR A N 1
ATOM 828 C CA . TYR A 1 115 ? 1.737 1.817 9.483 1.00 98.62 115 TYR A CA 1
ATOM 829 C C . TYR A 1 115 ? 2.596 0.641 9.968 1.00 98.62 115 TYR A C 1
ATOM 831 O O . TYR A 1 115 ? 2.204 -0.511 9.782 1.00 98.62 115 TYR A O 1
ATOM 839 N N . GLU A 1 116 ? 3.709 0.887 10.669 1.00 98.50 116 GLU A N 1
ATOM 840 C CA . GLU A 1 116 ? 4.494 -0.190 11.290 1.00 98.50 116 GLU A CA 1
ATOM 841 C C . GLU A 1 116 ? 3.676 -1.035 12.281 1.00 98.50 116 GLU A C 1
ATOM 843 O O . GLU A 1 116 ? 3.844 -2.257 12.358 1.00 98.50 116 GLU A O 1
ATOM 848 N N . LYS A 1 117 ? 2.817 -0.393 13.082 1.00 98.56 117 LYS A N 1
ATOM 849 C CA . LYS A 1 117 ? 1.949 -1.083 14.049 1.00 98.56 117 LYS A CA 1
ATOM 850 C C . LYS A 1 117 ? 0.842 -1.854 13.335 1.00 98.56 117 LYS A C 1
ATOM 852 O O . LYS A 1 117 ? 0.578 -2.993 13.715 1.00 98.56 117 LYS A O 1
ATOM 857 N N . ALA A 1 118 ? 0.271 -1.284 12.271 1.00 98.62 118 ALA A N 1
ATOM 858 C CA . ALA A 1 118 ? -0.694 -1.963 11.411 1.00 98.62 118 ALA A CA 1
ATOM 859 C C . ALA A 1 118 ? -0.096 -3.245 10.815 1.00 98.62 118 ALA A C 1
ATOM 861 O O . ALA A 1 118 ? -0.676 -4.315 10.985 1.00 98.62 118 ALA A O 1
ATOM 862 N N . VAL A 1 119 ? 1.099 -3.167 10.211 1.00 98.69 119 VAL A N 1
ATOM 863 C CA . VAL A 1 119 ? 1.829 -4.333 9.683 1.00 98.69 119 VAL A CA 1
ATOM 864 C C . VAL A 1 119 ? 2.006 -5.400 10.764 1.00 98.69 119 VAL A C 1
ATOM 866 O O . VAL A 1 119 ? 1.575 -6.534 10.570 1.00 98.69 119 VAL A O 1
ATOM 869 N N . LYS A 1 120 ? 2.558 -5.043 11.933 1.00 98.25 120 LYS A N 1
ATOM 870 C CA . LYS A 1 120 ? 2.791 -5.994 13.037 1.00 98.25 120 LYS A CA 1
ATOM 871 C C . LYS A 1 120 ? 1.497 -6.669 13.513 1.00 98.25 120 LYS A C 1
ATOM 873 O O . LYS A 1 120 ? 1.510 -7.864 13.800 1.00 98.25 120 LYS A O 1
ATOM 878 N N . ALA A 1 121 ? 0.385 -5.935 13.586 1.00 97.56 121 ALA A N 1
ATOM 879 C CA . ALA A 1 121 ? -0.909 -6.474 14.000 1.00 97.56 121 ALA A CA 1
ATOM 880 C C . ALA A 1 121 ? -1.530 -7.389 12.922 1.00 97.56 121 ALA A C 1
ATOM 882 O O . ALA A 1 121 ? -1.936 -8.515 13.225 1.00 97.56 121 ALA A O 1
ATOM 883 N N . PHE A 1 122 ? -1.524 -6.967 11.653 1.00 98.25 122 PHE A N 1
ATOM 884 C CA . PHE A 1 122 ? -2.006 -7.782 10.535 1.00 98.25 122 PHE A CA 1
ATOM 885 C C . PHE A 1 122 ? -1.149 -9.035 10.292 1.00 98.25 122 PHE A C 1
ATOM 887 O O . PHE A 1 122 ? -1.700 -10.083 9.956 1.00 98.25 122 PHE A O 1
ATOM 894 N N . GLU A 1 123 ? 0.164 -8.995 10.542 1.00 98.00 123 GLU A N 1
ATOM 895 C CA . GLU A 1 123 ? 1.029 -10.183 10.513 1.00 98.00 123 GLU A CA 1
ATOM 896 C C . GLU A 1 123 ? 0.579 -11.241 11.536 1.00 98.00 123 GLU A C 1
ATOM 898 O O . GLU A 1 123 ? 0.575 -12.432 11.217 1.00 98.00 123 GLU A O 1
ATOM 903 N N . GLN A 1 124 ? 0.142 -10.844 12.742 1.00 96.44 124 GLN A N 1
ATOM 904 C CA . GLN A 1 124 ? -0.404 -11.799 13.721 1.00 96.44 124 GLN A CA 1
ATOM 905 C C . GLN A 1 124 ? -1.766 -12.357 13.286 1.00 96.44 124 GLN A C 1
ATOM 907 O O . GLN A 1 124 ? -2.005 -13.557 13.441 1.00 96.44 124 GLN A O 1
ATOM 912 N N . LEU A 1 125 ? -2.640 -11.530 12.702 1.00 94.88 125 LEU A N 1
ATOM 913 C CA . LEU A 1 125 ? -3.934 -11.980 12.170 1.00 94.88 125 LEU A CA 1
ATOM 914 C C . LEU A 1 125 ? -3.746 -12.992 11.028 1.00 94.88 125 LEU A C 1
ATOM 916 O O . LEU A 1 125 ? -4.275 -14.102 11.099 1.00 94.88 125 LEU A O 1
ATOM 920 N N . ALA A 1 126 ? -2.905 -12.672 10.042 1.00 95.75 126 ALA A N 1
ATOM 921 C CA . ALA A 1 126 ? -2.570 -13.557 8.925 1.00 95.75 126 ALA A CA 1
ATOM 922 C C . ALA A 1 126 ? -1.739 -14.790 9.340 1.00 95.75 126 ALA A C 1
ATOM 924 O O . ALA A 1 126 ? -1.642 -15.759 8.586 1.00 95.75 126 ALA A O 1
ATOM 925 N N . LYS A 1 127 ? -1.123 -14.787 10.529 1.00 96.38 127 LYS A N 1
ATOM 926 C CA . LYS A 1 127 ? -0.502 -15.978 11.130 1.00 96.38 127 LYS A CA 1
ATOM 927 C C . LYS A 1 127 ? -1.531 -16.873 11.825 1.00 96.38 127 LYS A C 1
ATOM 929 O O . LYS A 1 127 ? -1.385 -18.094 11.780 1.00 96.38 127 LYS A O 1
ATOM 934 N N . LYS A 1 128 ? -2.551 -16.284 12.460 1.00 96.06 128 LYS A N 1
ATOM 935 C CA . LYS A 1 128 ? -3.659 -17.000 13.114 1.00 96.06 128 LYS A CA 1
ATOM 936 C C . LYS A 1 128 ? -4.578 -17.670 12.091 1.00 96.06 128 LYS A C 1
ATOM 938 O O . LYS A 1 128 ? -4.954 -18.819 12.300 1.00 96.06 128 LYS A O 1
ATOM 943 N N . ASP A 1 129 ? -4.885 -16.986 10.989 1.00 94.62 129 ASP A N 1
ATOM 944 C CA . ASP A 1 129 ? -5.576 -17.565 9.833 1.00 94.62 129 ASP A CA 1
ATOM 945 C C . ASP A 1 129 ? -4.828 -17.263 8.517 1.00 94.62 129 ASP A C 1
ATOM 947 O O . ASP A 1 129 ? -5.082 -16.252 7.857 1.00 94.62 129 ASP A O 1
ATOM 951 N N . PRO A 1 130 ? -3.911 -18.154 8.089 1.00 94.19 130 PRO A N 1
ATOM 952 C CA . PRO A 1 130 ? -3.134 -17.983 6.859 1.00 94.19 130 PRO A CA 1
ATOM 953 C C . PRO A 1 130 ? -3.925 -18.080 5.550 1.00 94.19 130 PRO A C 1
ATOM 955 O O . PRO A 1 130 ? -3.311 -17.941 4.484 1.00 94.19 130 PRO A O 1
ATOM 958 N N . LYS A 1 131 ? -5.233 -18.372 5.613 1.00 95.12 131 LYS A N 1
ATOM 959 C CA . LYS A 1 131 ? -6.134 -18.520 4.460 1.00 95.12 131 LYS A CA 1
ATOM 960 C C . LYS A 1 131 ? -7.313 -17.541 4.480 1.00 95.12 131 LYS A C 1
ATOM 962 O O . LYS A 1 131 ? -8.164 -17.637 3.602 1.00 95.12 131 LYS A O 1
ATOM 967 N N . ASN A 1 132 ? -7.347 -16.590 5.410 1.00 95.00 132 ASN A N 1
ATOM 968 C CA . ASN A 1 132 ? -8.289 -15.480 5.358 1.00 95.00 132 ASN A CA 1
ATOM 969 C C . ASN A 1 132 ? -7.839 -14.480 4.265 1.00 95.00 132 ASN A C 1
ATOM 971 O O . ASN A 1 132 ? -6.758 -13.896 4.402 1.00 95.00 132 ASN A O 1
ATOM 975 N N . PRO A 1 133 ? -8.604 -14.293 3.170 1.00 94.31 133 PRO A N 1
ATOM 976 C CA . PRO A 1 133 ? -8.219 -13.385 2.095 1.00 94.3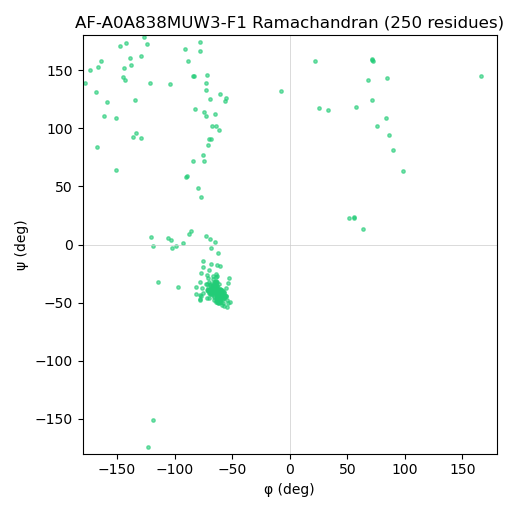1 133 PRO A CA 1
ATOM 977 C C . PRO A 1 133 ? -8.244 -11.919 2.544 1.00 94.31 133 PRO A C 1
ATOM 979 O O . PRO A 1 133 ? -7.304 -11.195 2.234 1.00 94.31 133 PRO A O 1
ATOM 982 N N . ASP A 1 134 ? -9.237 -11.504 3.331 1.00 92.56 134 ASP A N 1
ATOM 983 C CA . ASP A 1 134 ? -9.417 -10.117 3.782 1.00 92.56 134 ASP A CA 1
ATOM 984 C C . ASP A 1 134 ? -8.253 -9.673 4.679 1.00 92.56 134 ASP A C 1
ATOM 986 O O . ASP A 1 134 ? -7.670 -8.604 4.494 1.00 92.56 134 ASP A O 1
ATOM 990 N N . ALA A 1 135 ? -7.827 -10.545 5.600 1.00 94.62 135 ALA A N 1
ATOM 991 C CA . ALA A 1 135 ? -6.655 -10.314 6.441 1.00 94.62 135 ALA A CA 1
ATOM 992 C C . ALA A 1 135 ? -5.352 -10.228 5.623 1.00 94.62 135 ALA A C 1
ATOM 994 O O . ALA A 1 135 ? -4.437 -9.496 5.999 1.00 94.62 135 ALA A O 1
ATOM 995 N N . LEU A 1 136 ? -5.255 -10.955 4.502 1.00 97.69 136 LEU A N 1
ATOM 996 C CA . LEU A 1 136 ? -4.116 -10.868 3.584 1.00 97.69 136 LEU A CA 1
ATOM 997 C C . LEU A 1 136 ? -4.161 -9.598 2.722 1.00 97.69 136 LEU A C 1
ATOM 999 O O . LEU A 1 136 ? -3.105 -9.013 2.491 1.00 97.69 136 LEU A O 1
ATOM 1003 N N . LEU A 1 137 ? -5.340 -9.150 2.279 1.00 97.31 137 LEU A N 1
ATOM 1004 C CA . LEU A 1 137 ? -5.503 -7.882 1.561 1.00 97.31 137 LEU A CA 1
ATOM 1005 C C . LEU A 1 137 ? -5.116 -6.695 2.451 1.00 97.31 137 LEU A C 1
ATOM 1007 O O . LEU A 1 137 ? -4.269 -5.898 2.058 1.00 97.31 137 LEU A O 1
ATOM 1011 N N . LEU A 1 138 ? -5.639 -6.630 3.678 1.00 96.69 138 LEU A N 1
ATOM 1012 C CA . LEU A 1 138 ? -5.316 -5.559 4.627 1.00 96.69 138 LEU A CA 1
ATOM 1013 C C . LEU A 1 138 ? -3.840 -5.580 5.066 1.00 96.69 138 LEU A C 1
ATOM 1015 O O . LEU A 1 138 ? -3.223 -4.524 5.206 1.00 96.69 138 LEU A O 1
ATOM 1019 N N . LEU A 1 139 ? -3.231 -6.765 5.216 1.00 98.38 139 LEU A N 1
ATOM 1020 C CA . LEU A 1 139 ? -1.784 -6.885 5.435 1.00 98.38 139 LEU A CA 1
ATOM 1021 C C . LEU A 1 139 ? -0.980 -6.358 4.235 1.00 98.38 139 LEU A C 1
ATOM 1023 O O . LEU A 1 139 ? 0.040 -5.691 4.411 1.00 98.38 139 LEU A O 1
ATOM 1027 N N . ALA A 1 140 ? -1.421 -6.657 3.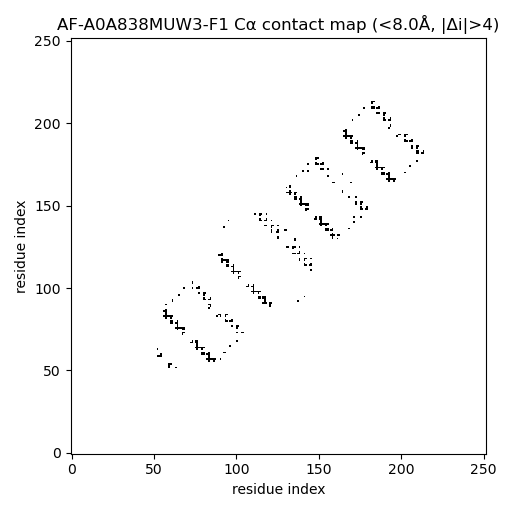013 1.00 98.38 140 ALA A N 1
ATOM 1028 C CA . ALA A 1 140 ? -0.765 -6.189 1.801 1.00 98.38 140 ALA A CA 1
ATOM 1029 C C . ALA A 1 140 ? -0.895 -4.666 1.624 1.00 98.38 140 ALA A C 1
ATOM 1031 O O . ALA A 1 140 ? 0.099 -4.022 1.275 1.00 98.38 140 ALA A O 1
ATOM 1032 N N . GLU A 1 141 ? -2.053 -4.081 1.950 1.00 97.94 141 GLU A N 1
ATOM 1033 C CA . GLU A 1 141 ? -2.227 -2.627 2.007 1.00 97.94 141 GLU A CA 1
ATOM 1034 C C . GLU A 1 141 ? -1.287 -2.021 3.056 1.00 97.94 141 GLU A C 1
ATOM 1036 O O . GLU A 1 141 ? -0.519 -1.114 2.732 1.00 97.94 141 GLU A O 1
ATOM 1041 N N . ALA A 1 142 ? -1.256 -2.563 4.279 1.00 98.38 142 ALA A N 1
ATOM 1042 C CA . ALA A 1 142 ? -0.373 -2.087 5.343 1.00 98.38 142 ALA A CA 1
ATOM 1043 C C . ALA A 1 142 ? 1.112 -2.116 4.930 1.00 98.38 142 ALA A C 1
ATOM 1045 O O . ALA A 1 142 ? 1.807 -1.112 5.098 1.00 98.38 142 ALA A O 1
ATOM 1046 N N . TYR A 1 143 ? 1.590 -3.201 4.302 1.00 98.75 143 TYR A N 1
ATOM 1047 C CA . TYR A 1 143 ? 2.937 -3.246 3.715 1.00 98.75 143 TYR A CA 1
ATOM 1048 C C . TYR A 1 143 ? 3.132 -2.184 2.620 1.00 98.75 143 TYR A C 1
ATOM 1050 O O . TYR A 1 143 ? 4.200 -1.581 2.540 1.00 98.75 143 TYR A O 1
ATOM 1058 N N . SER A 1 144 ? 2.126 -1.938 1.774 1.00 98.25 144 SER A N 1
ATOM 1059 C CA . SER A 1 144 ? 2.195 -0.937 0.701 1.00 98.25 144 SER A CA 1
ATOM 1060 C C . SER A 1 144 ? 2.363 0.480 1.264 1.00 98.25 144 SER A C 1
ATOM 1062 O O . SER A 1 144 ? 3.251 1.216 0.826 1.00 98.25 144 SER A O 1
ATOM 1064 N N . LYS A 1 145 ? 1.586 0.847 2.297 1.00 97.69 145 LYS A N 1
ATOM 1065 C CA . LYS A 1 145 ? 1.704 2.152 2.973 1.00 97.69 145 LYS A CA 1
ATOM 1066 C C . LYS A 1 145 ? 3.010 2.281 3.768 1.00 97.69 145 LYS A C 1
ATOM 1068 O O . LYS A 1 145 ? 3.664 3.319 3.686 1.00 97.69 145 LYS A O 1
ATOM 1073 N N . ALA A 1 146 ? 3.456 1.201 4.418 1.00 97.88 146 ALA A N 1
ATOM 1074 C CA . ALA A 1 146 ? 4.777 1.086 5.051 1.00 97.88 146 ALA A CA 1
ATOM 1075 C C . ALA A 1 146 ? 5.952 1.024 4.044 1.00 97.88 146 ALA A C 1
ATOM 1077 O O . ALA A 1 146 ? 7.102 0.847 4.438 1.00 97.88 146 ALA A O 1
ATOM 1078 N N . ARG A 1 147 ? 5.689 1.173 2.735 1.00 97.62 147 ARG A N 1
ATOM 1079 C CA . ARG A 1 147 ? 6.677 1.165 1.638 1.00 97.62 147 ARG A CA 1
ATOM 1080 C C . ARG A 1 147 ? 7.425 -0.162 1.456 1.00 97.62 147 ARG A C 1
ATOM 1082 O O . ARG A 1 147 ? 8.368 -0.245 0.668 1.00 97.62 147 ARG A O 1
ATOM 1089 N N . GLU A 1 148 ? 6.955 -1.235 2.085 1.00 98.50 148 GLU A N 1
ATOM 1090 C CA . GLU A 1 148 ? 7.432 -2.610 1.923 1.00 98.50 148 GLU A CA 1
ATOM 1091 C C . GLU A 1 148 ? 6.847 -3.262 0.652 1.00 98.50 148 GLU A C 1
ATOM 1093 O O . GLU A 1 148 ? 6.322 -4.378 0.668 1.00 98.50 148 GLU A O 1
ATOM 1098 N N . TYR A 1 149 ? 6.927 -2.561 -0.485 1.00 98.62 149 TYR A N 1
ATOM 1099 C CA . TYR A 1 149 ? 6.175 -2.867 -1.711 1.00 98.62 149 TYR A CA 1
ATOM 1100 C C . TYR A 1 149 ? 6.343 -4.310 -2.219 1.00 98.62 149 TYR A C 1
ATOM 1102 O O . TYR A 1 149 ? 5.404 -4.888 -2.762 1.00 98.62 149 TYR A O 1
ATOM 1110 N N . GLN A 1 150 ? 7.519 -4.920 -2.036 1.00 98.56 150 GLN A N 1
ATOM 1111 C CA . GLN A 1 150 ? 7.758 -6.309 -2.443 1.00 98.56 150 GLN A CA 1
ATOM 1112 C C . GLN A 1 150 ? 6.974 -7.306 -1.567 1.00 98.56 150 GLN A C 1
ATOM 1114 O O . GLN A 1 150 ? 6.364 -8.226 -2.114 1.00 98.56 150 GLN A O 1
ATOM 1119 N N . LYS A 1 151 ? 6.898 -7.087 -0.243 1.00 98.62 151 LYS A N 1
ATOM 1120 C CA . LYS A 1 151 ? 6.043 -7.882 0.658 1.00 98.62 151 LYS A CA 1
ATOM 1121 C C . LYS A 1 151 ? 4.560 -7.655 0.366 1.00 98.62 151 LYS A C 1
ATOM 1123 O O . LYS A 1 151 ? 3.789 -8.615 0.379 1.00 98.62 151 LYS A O 1
ATOM 1128 N N . ALA A 1 152 ? 4.169 -6.416 0.048 1.00 98.62 152 ALA A N 1
ATOM 1129 C CA . ALA A 1 152 ? 2.808 -6.089 -0.380 1.00 98.62 152 ALA A CA 1
ATOM 1130 C C . ALA A 1 152 ? 2.408 -6.912 -1.615 1.00 98.62 152 ALA A C 1
ATOM 1132 O O . ALA A 1 152 ? 1.434 -7.656 -1.574 1.00 98.62 152 ALA A O 1
ATOM 1133 N N . ILE A 1 153 ? 3.219 -6.881 -2.680 1.00 98.50 153 ILE A N 1
ATOM 1134 C CA . ILE A 1 153 ? 3.001 -7.666 -3.909 1.00 98.50 153 ILE A CA 1
ATOM 1135 C C . ILE A 1 153 ? 2.908 -9.168 -3.620 1.00 98.50 153 ILE A C 1
ATOM 1137 O O . ILE A 1 153 ? 2.038 -9.849 -4.163 1.00 98.50 153 ILE A O 1
ATOM 1141 N N . GLU A 1 154 ? 3.800 -9.716 -2.795 1.00 98.19 154 GLU A N 1
ATOM 1142 C CA . GLU A 1 154 ? 3.779 -11.140 -2.444 1.00 98.19 154 GLU A CA 1
ATOM 1143 C C . GLU A 1 154 ? 2.524 -11.527 -1.653 1.00 98.19 154 GLU A C 1
ATOM 1145 O O . GLU A 1 154 ? 1.971 -12.608 -1.877 1.00 98.19 154 GLU A O 1
ATOM 1150 N N . THR A 1 155 ? 2.046 -10.636 -0.784 1.00 98.44 155 THR A N 1
AT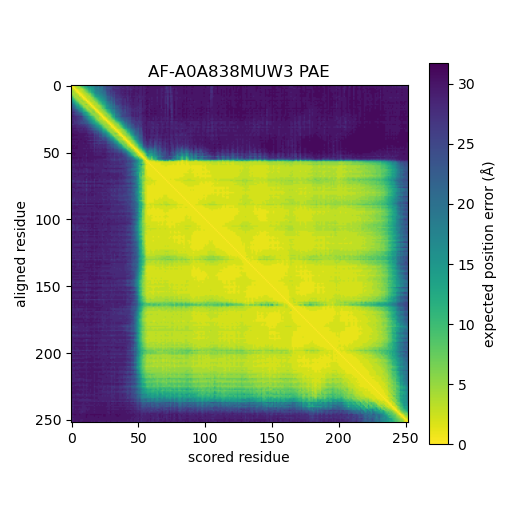OM 1151 C CA . THR A 1 155 ? 0.865 -10.852 0.061 1.00 98.44 155 THR A CA 1
ATOM 1152 C C . THR A 1 155 ? -0.436 -10.679 -0.724 1.00 98.44 155 THR A C 1
ATOM 1154 O O . THR A 1 155 ? -1.272 -11.580 -0.672 1.00 98.44 155 THR A O 1
ATOM 1157 N N . TYR A 1 156 ? -0.558 -9.652 -1.573 1.00 97.94 156 TYR A N 1
ATOM 1158 C CA . TYR A 1 156 ? -1.641 -9.549 -2.558 1.00 97.94 156 TYR A CA 1
ATOM 1159 C C . TYR A 1 156 ? -1.696 -10.819 -3.418 1.00 97.94 156 TYR A C 1
ATOM 1161 O O . TYR A 1 156 ? -2.703 -11.516 -3.458 1.00 97.94 156 TYR A O 1
ATOM 1169 N N . ARG A 1 157 ? -0.565 -11.256 -3.992 1.00 96.56 157 ARG A N 1
ATOM 1170 C CA . ARG A 1 157 ? -0.521 -12.508 -4.769 1.00 96.56 157 ARG A CA 1
ATOM 1171 C C . ARG A 1 157 ? -0.897 -13.757 -3.965 1.00 96.56 157 ARG A C 1
ATOM 1173 O O . ARG A 1 157 ? -1.175 -14.772 -4.603 1.00 96.56 157 ARG A O 1
ATOM 1180 N N . ARG A 1 158 ? -0.871 -13.748 -2.623 1.00 96.56 158 ARG A N 1
ATOM 1181 C CA . ARG A 1 158 ? -1.437 -14.823 -1.782 1.00 96.56 158 ARG A CA 1
ATOM 1182 C C . ARG A 1 158 ? -2.960 -14.719 -1.699 1.00 96.56 158 ARG A C 1
ATOM 1184 O O . ARG A 1 158 ? -3.601 -15.744 -1.908 1.00 96.56 158 ARG A O 1
ATOM 1191 N N . ALA A 1 159 ? -3.512 -13.529 -1.455 1.00 96.69 159 ALA A N 1
ATOM 1192 C CA . ALA A 1 159 ? -4.958 -13.288 -1.445 1.00 96.69 159 ALA A CA 1
ATOM 1193 C C . ALA A 1 159 ? -5.606 -13.661 -2.794 1.00 96.69 159 ALA A C 1
ATOM 1195 O O . ALA A 1 159 ? -6.534 -14.464 -2.824 1.00 96.69 159 ALA A O 1
ATOM 1196 N N . ASN A 1 160 ? -5.012 -13.235 -3.915 1.00 94.50 160 ASN A N 1
ATOM 1197 C CA . ASN A 1 160 ? -5.468 -13.531 -5.285 1.00 94.50 160 ASN A CA 1
ATOM 1198 C C . ASN A 1 160 ? -5.397 -15.028 -5.688 1.00 94.50 160 ASN A C 1
ATOM 1200 O O . ASN A 1 160 ? -5.624 -15.368 -6.846 1.00 94.50 160 ASN A O 1
ATOM 1204 N N . ARG A 1 161 ? -4.984 -15.939 -4.790 1.00 95.69 161 ARG A N 1
ATOM 1205 C CA . ARG A 1 161 ? -5.085 -17.404 -4.987 1.00 95.69 161 ARG A CA 1
ATOM 1206 C C . ARG A 1 161 ? -6.243 -18.032 -4.210 1.00 95.69 161 ARG A C 1
ATOM 1208 O O . ARG A 1 161 ? -6.424 -19.244 -4.281 1.00 95.69 161 ARG A O 1
ATOM 1215 N N . LEU A 1 162 ? -6.954 -17.226 -3.429 1.00 95.50 162 LEU A N 1
ATOM 1216 C CA . LEU A 1 162 ? -8.063 -17.618 -2.563 1.00 95.50 162 LEU A CA 1
ATOM 1217 C C . LEU A 1 162 ? -9.377 -16.984 -3.037 1.00 95.50 162 LEU A C 1
ATOM 1219 O O . LEU A 1 162 ? -10.426 -17.603 -2.894 1.00 95.50 162 LEU A O 1
ATOM 1223 N N . ILE A 1 163 ? -9.296 -15.781 -3.614 1.00 94.00 163 ILE A N 1
ATOM 1224 C CA . ILE A 1 163 ? -10.409 -15.001 -4.165 1.00 94.00 163 ILE A CA 1
ATOM 1225 C C . ILE A 1 163 ? -10.011 -14.348 -5.494 1.00 94.00 163 ILE A C 1
ATOM 1227 O O . ILE A 1 163 ? -8.821 -14.137 -5.749 1.00 94.00 163 ILE A O 1
ATOM 1231 N N . ASP A 1 164 ? -11.012 -13.968 -6.286 1.00 92.31 164 ASP A N 1
ATOM 1232 C CA . ASP A 1 164 ? -10.870 -12.965 -7.342 1.00 92.31 164 ASP A CA 1
ATOM 1233 C C . ASP A 1 164 ? -10.989 -11.567 -6.697 1.00 92.31 164 ASP A C 1
ATOM 1235 O O . ASP A 1 164 ? -12.033 -11.275 -6.108 1.00 92.31 164 ASP A O 1
ATOM 1239 N N . PRO A 1 165 ? -9.944 -10.717 -6.726 1.00 86.56 165 PRO A N 1
ATOM 1240 C CA . PRO A 1 165 ? -9.985 -9.408 -6.078 1.00 86.56 165 PRO A CA 1
ATOM 1241 C C . PRO A 1 165 ? -10.756 -8.357 -6.876 1.00 86.56 165 PRO A C 1
ATOM 1243 O O . PRO A 1 165 ? -11.004 -8.497 -8.073 1.00 86.56 165 PRO A O 1
ATOM 1246 N N . ASP A 1 166 ? -11.058 -7.253 -6.202 1.00 92.12 166 ASP A N 1
ATOM 1247 C CA . ASP A 1 166 ? -11.679 -6.073 -6.788 1.00 92.12 166 ASP A CA 1
ATOM 1248 C C . ASP A 1 166 ? -10.696 -5.189 -7.587 1.00 92.12 166 ASP A C 1
ATOM 1250 O O . ASP A 1 166 ? -9.476 -5.398 -7.614 1.00 92.12 166 ASP A O 1
ATOM 1254 N N . SER A 1 167 ? -11.247 -4.162 -8.243 1.00 95.56 167 SER A N 1
ATOM 1255 C CA . SER A 1 167 ? -10.463 -3.158 -8.975 1.00 95.56 167 SER A CA 1
ATOM 1256 C C . SER A 1 167 ? -9.434 -2.461 -8.072 1.00 95.56 167 SER A C 1
ATOM 1258 O O . SER A 1 167 ? -8.272 -2.314 -8.458 1.00 95.56 167 SER A O 1
ATOM 1260 N N . TYR A 1 168 ? -9.817 -2.116 -6.834 1.00 94.06 168 TYR A N 1
ATOM 1261 C CA . TYR A 1 168 ? -8.946 -1.424 -5.881 1.00 94.06 168 TYR A CA 1
ATOM 1262 C C . TYR A 1 168 ? -7.685 -2.231 -5.549 1.00 94.06 168 TYR A C 1
ATOM 1264 O O . TYR A 1 168 ? -6.578 -1.700 -5.627 1.00 94.06 168 TYR A O 1
ATOM 1272 N N . THR A 1 169 ? -7.819 -3.532 -5.280 1.00 95.06 169 THR A N 1
ATOM 1273 C CA . THR A 1 169 ? -6.679 -4.431 -5.049 1.00 95.06 169 THR A CA 1
ATOM 1274 C C . THR A 1 169 ? -5.736 -4.461 -6.255 1.00 95.06 169 THR A C 1
ATOM 1276 O O . THR A 1 169 ? -4.511 -4.419 -6.107 1.00 95.06 169 THR A O 1
ATOM 1279 N N . HIS A 1 170 ? -6.286 -4.510 -7.471 1.00 97.31 170 HIS A N 1
ATOM 1280 C CA . HIS A 1 170 ? -5.493 -4.501 -8.701 1.00 97.31 170 HIS A CA 1
ATOM 1281 C C . HIS A 1 170 ? -4.773 -3.162 -8.938 1.00 97.31 170 HIS A C 1
ATOM 1283 O O . HIS A 1 170 ? -3.600 -3.163 -9.334 1.00 97.31 170 HIS A O 1
ATOM 1289 N N . TYR A 1 171 ? -5.415 -2.037 -8.618 1.00 98.06 171 TYR A N 1
ATOM 1290 C CA . TYR A 1 171 ? -4.793 -0.713 -8.602 1.00 98.06 171 TYR A CA 1
ATOM 1291 C C . TYR A 1 171 ? -3.632 -0.645 -7.598 1.00 98.06 171 TYR A C 1
ATOM 1293 O O . TYR A 1 171 ? -2.518 -0.257 -7.957 1.00 98.06 171 TYR A O 1
ATOM 1301 N N . ASP A 1 172 ? -3.846 -1.098 -6.365 1.00 97.25 172 ASP A N 1
ATOM 1302 C CA . ASP A 1 172 ? -2.850 -1.058 -5.293 1.00 97.25 172 ASP A CA 1
ATOM 1303 C C . ASP A 1 172 ? -1.624 -1.941 -5.593 1.00 97.25 172 ASP A C 1
ATOM 1305 O O . ASP A 1 172 ? -0.475 -1.527 -5.391 1.00 97.25 172 ASP A O 1
ATOM 1309 N N . MET A 1 173 ? -1.838 -3.126 -6.179 1.00 97.94 173 MET A N 1
ATOM 1310 C CA . MET A 1 173 ? -0.759 -3.943 -6.745 1.00 97.94 173 MET A CA 1
ATOM 1311 C C . MET A 1 173 ? 0.016 -3.186 -7.831 1.00 97.94 173 MET A C 1
ATOM 1313 O O . MET A 1 173 ? 1.250 -3.223 -7.852 1.00 97.94 173 MET A O 1
ATOM 1317 N N . GLY A 1 174 ? -0.689 -2.489 -8.728 1.00 98.19 174 GLY A N 1
ATOM 1318 C CA . GLY A 1 174 ? -0.087 -1.661 -9.772 1.00 98.19 174 GLY A CA 1
ATOM 1319 C C . GLY A 1 174 ? 0.780 -0.539 -9.205 1.00 98.19 174 GLY A C 1
ATOM 1320 O O . GLY A 1 174 ? 1.907 -0.334 -9.667 1.00 98.19 174 GLY A O 1
ATOM 1321 N N . MET A 1 175 ? 0.307 0.126 -8.150 1.00 98.50 175 MET A N 1
ATOM 1322 C CA . MET A 1 175 ? 1.049 1.157 -7.424 1.00 98.50 175 MET A CA 1
ATOM 1323 C C . MET A 1 175 ? 2.316 0.592 -6.776 1.00 98.50 175 MET A C 1
ATOM 1325 O O . MET A 1 175 ? 3.395 1.162 -6.957 1.00 98.50 175 MET A O 1
ATOM 1329 N N . ALA A 1 176 ? 2.231 -0.561 -6.106 1.00 98.38 176 ALA A N 1
ATOM 1330 C CA . ALA A 1 176 ? 3.393 -1.230 -5.521 1.00 98.38 176 ALA A CA 1
ATOM 1331 C C . ALA A 1 176 ? 4.431 -1.640 -6.589 1.00 98.38 176 ALA A C 1
ATOM 1333 O O . ALA A 1 176 ? 5.629 -1.399 -6.417 1.00 98.38 176 ALA A O 1
ATOM 1334 N N . TYR A 1 177 ? 3.998 -2.180 -7.736 1.00 98.62 177 TYR A N 1
ATOM 1335 C CA . TYR A 1 177 ? 4.900 -2.469 -8.860 1.00 98.62 177 TYR A CA 1
ATOM 1336 C C . TYR A 1 177 ? 5.537 -1.199 -9.443 1.00 98.62 177 TYR A C 1
ATOM 1338 O O . TYR A 1 177 ? 6.736 -1.193 -9.735 1.00 98.62 177 TYR A O 1
ATOM 1346 N N . ASN A 1 178 ? 4.771 -0.114 -9.593 1.00 97.94 178 ASN A N 1
ATOM 1347 C CA . ASN A 1 178 ? 5.270 1.164 -10.102 1.00 97.94 178 ASN A CA 1
ATOM 1348 C C . ASN A 1 178 ? 6.361 1.744 -9.183 1.00 97.94 178 ASN A C 1
ATOM 1350 O O . ASN A 1 178 ? 7.413 2.156 -9.671 1.00 97.94 178 ASN A O 1
ATOM 1354 N N . ARG A 1 179 ? 6.165 1.683 -7.858 1.00 98.00 179 ARG A N 1
ATOM 1355 C CA . ARG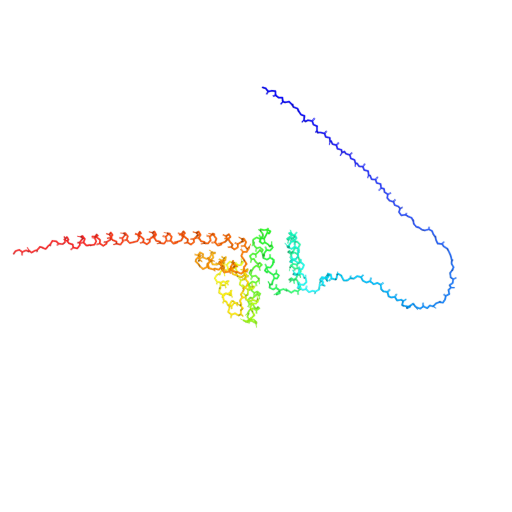 A 1 179 ? 7.152 2.119 -6.850 1.00 98.00 179 ARG A CA 1
ATOM 1356 C C . ARG A 1 179 ? 8.456 1.315 -6.873 1.00 98.00 179 ARG A C 1
ATOM 1358 O O . ARG A 1 179 ? 9.500 1.865 -6.544 1.00 98.00 179 ARG A O 1
ATOM 1365 N N . LEU A 1 180 ? 8.421 0.058 -7.320 1.00 98.06 180 LEU A N 1
ATOM 1366 C CA . LEU A 1 180 ? 9.611 -0.774 -7.560 1.00 98.06 180 LEU A CA 1
ATOM 1367 C C . LEU A 1 180 ? 10.213 -0.611 -8.972 1.00 98.06 180 LEU A C 1
ATOM 1369 O O . LEU A 1 180 ? 11.070 -1.401 -9.363 1.00 98.06 180 LEU A O 1
ATOM 1373 N N . ALA A 1 181 ? 9.753 0.364 -9.766 1.00 97.38 181 ALA A N 1
ATOM 1374 C CA . ALA A 1 181 ? 10.105 0.541 -11.180 1.00 97.38 181 ALA A CA 1
ATOM 1375 C C . ALA A 1 181 ? 9.834 -0.697 -12.070 1.00 97.38 181 ALA A C 1
ATOM 1377 O O . ALA A 1 181 ? 10.415 -0.855 -13.150 1.00 97.38 181 ALA A O 1
ATOM 1378 N N . ARG A 1 182 ? 8.912 -1.570 -11.642 1.00 98.31 182 ARG A N 1
ATOM 1379 C CA . ARG A 1 182 ? 8.446 -2.767 -12.362 1.00 98.31 182 ARG A CA 1
ATOM 1380 C C . ARG A 1 182 ? 7.268 -2.397 -13.259 1.00 98.31 182 ARG A C 1
ATOM 1382 O O . ARG A 1 182 ? 6.146 -2.879 -13.113 1.00 98.31 182 ARG A O 1
ATOM 1389 N N . TYR A 1 183 ? 7.518 -1.454 -14.168 1.00 98.38 183 TYR A N 1
ATOM 1390 C CA . TYR A 1 183 ? 6.457 -0.763 -14.901 1.00 98.38 183 TYR A CA 1
ATOM 1391 C C . TYR A 1 183 ? 5.639 -1.684 -15.817 1.00 98.38 183 TYR A C 1
ATOM 1393 O O . TYR A 1 183 ? 4.483 -1.385 -16.096 1.00 98.38 183 TYR A O 1
ATOM 1401 N N . GLN A 1 184 ? 6.191 -2.811 -16.280 1.00 98.12 184 GLN A N 1
ATOM 1402 C CA . GLN A 1 184 ? 5.436 -3.766 -17.095 1.00 98.12 184 GLN A CA 1
ATOM 1403 C C . GLN A 1 184 ? 4.381 -4.525 -16.277 1.00 98.12 184 GLN A C 1
ATOM 1405 O O . GLN A 1 184 ? 3.273 -4.731 -16.769 1.00 98.12 184 GLN A O 1
ATOM 1410 N N . GLU A 1 185 ? 4.692 -4.927 -15.046 1.00 98.56 185 GLU A N 1
ATOM 1411 C CA . GLU A 1 185 ? 3.723 -5.529 -14.127 1.00 98.56 185 GLU A CA 1
ATOM 1412 C C . GLU A 1 185 ? 2.733 -4.496 -13.574 1.00 98.56 185 GLU A C 1
ATOM 1414 O O . GLU A 1 185 ? 1.555 -4.817 -13.416 1.00 98.56 185 GLU A O 1
ATOM 1419 N N . ALA A 1 186 ? 3.176 -3.250 -13.366 1.00 98.62 186 ALA A N 1
ATOM 1420 C CA . ALA A 1 186 ? 2.295 -2.140 -13.004 1.00 98.62 186 ALA A CA 1
ATOM 1421 C C . ALA A 1 186 ? 1.209 -1.915 -14.068 1.00 98.62 186 ALA A C 1
ATOM 1423 O O . ALA A 1 186 ? 0.026 -1.959 -13.746 1.00 98.62 186 ALA A O 1
ATOM 1424 N N . VAL A 1 187 ? 1.605 -1.783 -15.344 1.00 98.69 187 VAL A N 1
ATOM 1425 C CA . VAL A 1 187 ? 0.685 -1.640 -16.489 1.00 98.69 187 VAL A CA 1
ATOM 1426 C C . VAL A 1 187 ? -0.370 -2.746 -16.511 1.00 98.69 187 VAL A C 1
ATOM 1428 O O . VAL A 1 187 ? -1.553 -2.434 -16.549 1.00 98.69 187 VAL A O 1
ATOM 1431 N N . LYS A 1 188 ? 0.032 -4.019 -16.390 1.00 98.38 188 LYS A N 1
ATOM 1432 C CA . LYS A 1 188 ? -0.914 -5.151 -16.358 1.00 98.38 188 LYS A CA 1
ATOM 1433 C C . LYS A 1 188 ? -1.895 -5.097 -15.186 1.00 98.38 188 LYS A C 1
ATOM 1435 O O . LYS A 1 188 ? -3.017 -5.572 -15.308 1.00 98.38 188 LYS A O 1
ATOM 1440 N N . SER A 1 189 ? -1.454 -4.582 -14.041 1.00 98.25 189 SER A N 1
ATOM 1441 C CA . SER A 1 189 ? -2.282 -4.520 -12.834 1.00 98.25 189 SER A CA 1
ATOM 1442 C C . SER A 1 189 ? -3.319 -3.398 -12.948 1.00 98.25 189 SER A C 1
ATOM 1444 O O . SER A 1 189 ? -4.487 -3.639 -12.675 1.00 98.25 189 SER A O 1
ATOM 1446 N N . PHE A 1 190 ? -2.932 -2.226 -13.467 1.00 98.69 190 PHE A N 1
ATOM 1447 C CA . PHE A 1 190 ? -3.872 -1.138 -13.766 1.00 98.69 190 PHE A CA 1
ATOM 1448 C C . PHE A 1 190 ? -4.822 -1.468 -14.928 1.00 98.69 190 PHE A C 1
ATOM 1450 O O . PHE A 1 190 ? -5.994 -1.118 -14.870 1.00 98.69 190 PHE A O 1
ATOM 1457 N N . GLU A 1 191 ? -4.358 -2.188 -15.956 1.00 98.50 191 GLU A N 1
ATOM 1458 C CA . GLU A 1 191 ? -5.238 -2.723 -17.007 1.00 98.50 191 GLU A CA 1
ATOM 1459 C C . GLU A 1 191 ? -6.283 -3.671 -16.407 1.00 98.50 191 GLU A C 1
ATOM 1461 O O . GLU A 1 191 ? -7.457 -3.562 -16.745 1.00 98.50 191 GLU A O 1
ATOM 1466 N N . LYS A 1 192 ? -5.902 -4.521 -15.440 1.00 97.75 192 LYS A N 1
ATOM 1467 C CA . LYS A 1 192 ? -6.864 -5.392 -14.754 1.00 97.75 192 LYS A CA 1
ATOM 1468 C C . LYS A 1 192 ? -7.827 -4.640 -13.826 1.00 97.75 192 LYS A C 1
ATOM 1470 O O . LYS A 1 192 ? -8.973 -5.057 -13.703 1.00 97.75 192 LYS A O 1
ATOM 1475 N N . ALA A 1 193 ? -7.398 -3.538 -13.212 1.00 98.00 193 ALA A N 1
ATOM 1476 C CA . ALA A 1 193 ? -8.294 -2.657 -12.464 1.00 98.00 193 ALA A CA 1
ATOM 1477 C C . ALA A 1 193 ? -9.374 -2.064 -13.391 1.00 98.00 193 ALA A C 1
ATOM 1479 O O . ALA A 1 193 ? -10.562 -2.220 -13.126 1.00 98.00 193 ALA A O 1
ATOM 1480 N N . LEU A 1 194 ? -8.978 -1.523 -14.548 1.00 98.25 194 LEU A N 1
ATOM 1481 C CA . LEU A 1 194 ? -9.901 -0.947 -15.539 1.00 98.25 194 LEU A CA 1
ATOM 1482 C C . LEU A 1 194 ? -10.771 -1.981 -16.277 1.00 98.25 194 LEU A C 1
ATOM 1484 O O . LEU A 1 194 ? -11.831 -1.638 -16.787 1.00 98.25 194 LEU A O 1
ATOM 1488 N N . GLU A 1 195 ? -10.366 -3.254 -16.333 1.00 97.88 195 GLU A N 1
ATOM 1489 C CA . GLU A 1 195 ? -11.255 -4.347 -16.765 1.00 97.88 195 GLU A CA 1
ATOM 1490 C C . GLU A 1 195 ? -12.412 -4.595 -15.779 1.00 97.88 195 GLU A C 1
ATOM 1492 O O . GLU A 1 195 ? -13.442 -5.134 -16.184 1.00 97.88 195 GLU A O 1
ATOM 1497 N N . LEU A 1 196 ? -12.225 -4.277 -14.492 1.00 96.88 196 LEU A N 1
ATOM 1498 C CA . LEU A 1 196 ? -13.202 -4.500 -13.419 1.00 96.88 196 LEU A CA 1
ATOM 1499 C C . LEU A 1 196 ? -14.026 -3.241 -13.113 1.00 96.88 196 LEU A C 1
ATOM 1501 O O . LEU A 1 196 ? -15.216 -3.352 -12.830 1.00 96.88 196 LEU A O 1
ATOM 1505 N N . ASP A 1 197 ? -13.403 -2.065 -13.191 1.00 97.62 197 ASP A N 1
ATOM 1506 C CA . ASP A 1 197 ? -14.033 -0.749 -13.072 1.00 97.62 197 ASP A CA 1
ATOM 1507 C C . ASP A 1 197 ? -13.482 0.193 -14.163 1.00 97.62 197 ASP A C 1
ATOM 1509 O O . ASP A 1 197 ? -12.441 0.828 -13.961 1.00 97.62 197 ASP A O 1
ATOM 1513 N N . PRO A 1 198 ? -14.141 0.272 -15.336 1.00 97.25 198 PRO A N 1
ATOM 1514 C CA . PRO A 1 198 ? -13.692 1.105 -16.452 1.00 97.25 198 PRO A CA 1
ATOM 1515 C C . PRO A 1 198 ? -13.677 2.614 -16.172 1.00 97.25 198 PRO A C 1
ATOM 1517 O O . PRO A 1 198 ? -13.021 3.347 -16.914 1.00 97.25 198 PRO A O 1
ATOM 1520 N N . ASP A 1 199 ? -14.384 3.076 -15.134 1.00 96.12 199 ASP A N 1
ATOM 1521 C CA . ASP A 1 199 ? -14.564 4.498 -14.824 1.00 96.12 199 ASP A CA 1
ATOM 1522 C C . ASP A 1 199 ? -13.603 5.002 -13.716 1.00 96.12 199 ASP A C 1
ATOM 1524 O O . ASP A 1 199 ? -13.583 6.203 -13.418 1.00 96.12 199 ASP A O 1
ATOM 1528 N N . ASP A 1 200 ? -12.745 4.144 -13.133 1.00 95.06 200 ASP A N 1
ATOM 1529 C CA . ASP A 1 200 ? -11.732 4.567 -12.147 1.00 95.06 200 ASP A CA 1
ATOM 1530 C C . ASP A 1 200 ? -10.615 5.404 -12.794 1.00 95.06 200 ASP A C 1
ATOM 1532 O O . ASP A 1 200 ? -9.555 4.918 -13.210 1.00 95.06 200 ASP A O 1
ATOM 1536 N N . PHE A 1 201 ? -10.831 6.720 -12.807 1.00 96.19 201 PHE A N 1
ATOM 1537 C CA . PHE A 1 201 ? -9.892 7.709 -13.337 1.00 96.19 201 PHE A CA 1
ATOM 1538 C C . PHE A 1 201 ? -8.474 7.590 -12.746 1.00 96.19 201 PHE A C 1
ATOM 1540 O O . PHE A 1 201 ? -7.499 7.927 -13.423 1.00 96.19 201 PHE A O 1
ATOM 1547 N N . ARG A 1 202 ? -8.336 7.096 -11.505 1.00 95.94 202 ARG A N 1
ATOM 1548 C CA . ARG A 1 202 ? -7.036 6.915 -10.835 1.00 95.94 202 ARG A CA 1
ATOM 1549 C C . ARG A 1 202 ? -6.250 5.782 -11.481 1.00 95.94 202 ARG A C 1
ATOM 1551 O O . ARG A 1 202 ? -5.073 5.966 -11.792 1.00 95.94 202 ARG A O 1
ATOM 1558 N N . SER A 1 203 ? -6.896 4.643 -11.739 1.00 97.38 203 SER A N 1
ATOM 1559 C CA . SER A 1 203 ? -6.305 3.544 -12.504 1.00 97.38 203 SER A CA 1
ATOM 1560 C C . SER A 1 203 ? -5.933 3.971 -13.921 1.00 97.38 203 SER A C 1
ATOM 1562 O O . SER A 1 203 ? -4.854 3.604 -14.385 1.00 97.38 203 SER A O 1
ATOM 1564 N N . GLN A 1 204 ? -6.746 4.803 -14.581 1.00 98.12 204 GLN A N 1
ATOM 1565 C CA . GLN A 1 204 ? -6.419 5.332 -15.909 1.00 98.12 204 GLN A CA 1
ATOM 1566 C C . GLN A 1 204 ? -5.188 6.260 -15.890 1.00 98.12 204 GLN A C 1
ATOM 1568 O O . GLN A 1 204 ? -4.255 6.047 -16.667 1.00 98.12 204 GLN A O 1
ATOM 1573 N N . GLU A 1 205 ? -5.107 7.229 -14.969 1.00 98.06 205 GLU A N 1
ATOM 1574 C CA . GLU A 1 205 ? -3.922 8.100 -14.850 1.00 98.06 205 GLU A CA 1
ATOM 1575 C C . GLU A 1 205 ? -2.654 7.295 -14.502 1.00 98.06 205 GLU A C 1
ATOM 1577 O O . GLU A 1 205 ? -1.578 7.497 -15.080 1.00 98.06 205 GLU A O 1
ATOM 1582 N N . ALA A 1 206 ? -2.775 6.343 -13.571 1.00 98.06 206 ALA A N 1
ATOM 1583 C CA . ALA A 1 206 ? -1.666 5.498 -13.145 1.00 98.06 206 ALA A CA 1
ATOM 1584 C C . ALA A 1 206 ? -1.190 4.553 -14.264 1.00 98.06 206 ALA A C 1
ATOM 1586 O O . ALA A 1 206 ? 0.021 4.355 -14.428 1.00 98.06 206 ALA A O 1
ATOM 1587 N N . LEU A 1 207 ? -2.112 4.036 -15.085 1.00 98.50 207 LEU A N 1
ATOM 1588 C CA . LEU A 1 207 ? -1.815 3.252 -16.281 1.00 98.50 207 LEU A CA 1
ATOM 1589 C C . LEU A 1 207 ? -1.029 4.064 -17.313 1.00 98.50 207 LEU A C 1
ATOM 1591 O O . LEU A 1 207 ? -0.003 3.587 -17.807 1.00 98.50 207 LEU A O 1
ATOM 1595 N N . ASP A 1 208 ? -1.463 5.284 -17.623 1.00 98.12 208 ASP A N 1
ATOM 1596 C CA . ASP A 1 208 ? -0.796 6.133 -18.615 1.00 98.12 208 ASP A CA 1
ATOM 1597 C C . ASP A 1 208 ? 0.612 6.539 -18.162 1.00 98.12 208 ASP A C 1
ATOM 1599 O O . ASP A 1 208 ? 1.576 6.451 -18.938 1.00 98.12 208 ASP A O 1
ATOM 1603 N N . ARG A 1 209 ? 0.772 6.870 -16.874 1.00 98.06 209 ARG A N 1
ATOM 1604 C CA . ARG A 1 209 ? 2.085 7.107 -16.258 1.00 98.06 209 ARG A CA 1
ATOM 1605 C C . ARG A 1 209 ? 2.975 5.862 -16.348 1.00 98.06 209 ARG A C 1
ATOM 1607 O O . ARG A 1 209 ? 4.098 5.940 -16.848 1.00 98.06 209 ARG A O 1
ATOM 1614 N N . ALA A 1 210 ? 2.464 4.692 -15.960 1.00 98.31 210 ALA A N 1
ATOM 1615 C CA . ALA A 1 210 ? 3.212 3.437 -16.023 1.00 98.31 210 ALA A CA 1
ATOM 1616 C C . ALA A 1 210 ? 3.583 3.036 -17.465 1.00 98.31 210 ALA A C 1
ATOM 1618 O O . ALA A 1 210 ? 4.688 2.540 -17.698 1.00 98.31 210 ALA A O 1
ATOM 1619 N N . LYS A 1 211 ? 2.720 3.301 -18.457 1.00 98.44 211 LYS A N 1
ATOM 1620 C CA . LYS A 1 211 ? 3.017 3.120 -19.890 1.00 98.44 211 LYS A CA 1
ATOM 1621 C C . LYS A 1 211 ? 4.150 4.040 -20.349 1.00 98.44 211 LYS A C 1
ATOM 1623 O O . LYS A 1 211 ? 5.058 3.579 -21.052 1.00 98.44 211 LYS A O 1
ATOM 1628 N N . GLN A 1 212 ? 4.147 5.307 -19.929 1.00 98.12 212 GLN A N 1
ATOM 1629 C CA . GLN A 1 212 ? 5.222 6.253 -20.234 1.00 98.12 212 GLN A CA 1
ATOM 1630 C C . GLN A 1 212 ? 6.563 5.811 -19.623 1.00 98.12 212 GLN A C 1
ATOM 1632 O O . GLN A 1 212 ? 7.578 5.792 -20.326 1.00 98.12 212 GLN A O 1
ATOM 1637 N N . ASP A 1 213 ? 6.576 5.402 -18.355 1.00 97.56 213 ASP A N 1
ATOM 1638 C CA . ASP A 1 213 ? 7.804 5.001 -17.664 1.00 97.56 213 ASP A CA 1
ATOM 1639 C C . ASP A 1 213 ? 8.355 3.657 -18.169 1.00 97.56 213 ASP A C 1
ATOM 1641 O O . ASP A 1 213 ? 9.558 3.540 -18.410 1.00 97.56 213 ASP A O 1
ATOM 1645 N N . ASN A 1 214 ? 7.492 2.687 -18.492 1.00 97.44 214 ASN A N 1
ATOM 1646 C CA . ASN A 1 214 ? 7.867 1.448 -19.189 1.00 97.44 214 ASN A CA 1
ATOM 1647 C C . ASN A 1 214 ? 8.541 1.743 -20.546 1.00 97.44 214 ASN A C 1
ATOM 1649 O O . ASN A 1 214 ? 9.583 1.171 -20.880 1.00 97.44 214 ASN A O 1
ATOM 1653 N N . LYS A 1 215 ? 7.995 2.692 -21.324 1.00 97.62 215 LYS A N 1
ATOM 1654 C CA . LYS A 1 215 ? 8.585 3.130 -22.601 1.00 97.62 215 LYS A CA 1
ATOM 1655 C C . LYS A 1 215 ? 9.962 3.776 -22.402 1.00 97.62 215 LYS A C 1
ATOM 1657 O O . LYS A 1 215 ? 10.891 3.451 -23.144 1.00 97.62 215 LYS A O 1
ATOM 1662 N N . ARG A 1 216 ? 10.115 4.652 -21.400 1.00 96.69 216 ARG A N 1
ATOM 1663 C CA . ARG A 1 216 ? 11.400 5.286 -21.039 1.00 96.69 216 ARG A CA 1
ATOM 1664 C C . ARG A 1 216 ? 12.443 4.251 -20.606 1.00 96.69 216 ARG A C 1
ATOM 1666 O O . ARG A 1 216 ? 13.567 4.277 -21.104 1.00 96.69 216 ARG A O 1
ATOM 1673 N N . GLN A 1 217 ? 12.062 3.311 -19.741 1.00 95.75 217 GLN A N 1
ATOM 1674 C CA . GLN A 1 217 ? 12.930 2.238 -19.250 1.00 95.75 217 GLN A CA 1
ATOM 1675 C C . GLN A 1 217 ? 13.434 1.358 -20.405 1.00 95.75 217 GLN A C 1
ATOM 1677 O O . GLN A 1 217 ? 14.641 1.156 -20.538 1.00 95.75 217 GLN A O 1
ATOM 1682 N N . LYS A 1 218 ? 12.543 0.918 -21.305 1.00 96.06 218 LYS A N 1
ATOM 1683 C CA . LYS A 1 218 ? 12.913 0.138 -22.501 1.00 96.06 218 LYS A CA 1
ATOM 1684 C C . LYS A 1 218 ? 13.860 0.892 -23.437 1.00 96.06 218 LYS A C 1
ATOM 1686 O O . LYS A 1 218 ? 14.834 0.308 -23.910 1.00 96.06 218 LYS A O 1
ATOM 1691 N N . ALA A 1 219 ? 13.611 2.181 -23.678 1.00 97.06 219 ALA A N 1
ATOM 1692 C CA . ALA A 1 219 ? 14.487 3.011 -24.505 1.00 97.06 219 ALA A CA 1
ATOM 1693 C C . ALA A 1 219 ? 15.893 3.167 -23.892 1.00 97.06 219 ALA A C 1
ATOM 1695 O O . ALA A 1 219 ? 16.886 3.071 -24.612 1.00 97.06 219 ALA A O 1
ATOM 1696 N N . SER A 1 220 ? 15.981 3.341 -22.568 1.00 95.56 220 SER A N 1
ATOM 1697 C CA . SER A 1 220 ? 17.251 3.411 -21.831 1.00 95.56 220 SER A CA 1
ATOM 1698 C C . SER A 1 220 ? 18.057 2.108 -21.944 1.00 95.56 220 SER A C 1
ATOM 1700 O O . SER A 1 220 ? 19.236 2.129 -22.301 1.00 95.56 220 SER A O 1
ATOM 1702 N N . VAL A 1 221 ? 17.402 0.956 -21.742 1.00 96.44 221 VAL A N 1
ATOM 1703 C CA . VAL A 1 221 ? 18.035 -0.371 -21.856 1.00 96.44 221 VAL A CA 1
ATOM 1704 C C . VAL A 1 221 ? 18.583 -0.624 -23.266 1.00 96.44 221 VAL A C 1
ATOM 1706 O O . VAL A 1 221 ? 19.722 -1.072 -23.407 1.00 96.44 221 VAL A O 1
ATOM 1709 N N . GLU A 1 222 ? 17.826 -0.308 -24.322 1.00 96.94 222 GLU A N 1
ATOM 1710 C CA . GLU A 1 222 ? 18.300 -0.500 -25.701 1.00 96.94 222 GLU A CA 1
ATOM 1711 C C . GLU A 1 222 ? 19.440 0.475 -26.065 1.00 96.94 222 GLU A C 1
ATOM 1713 O O . GLU A 1 222 ? 20.378 0.094 -26.770 1.00 96.94 222 GLU A O 1
ATOM 1718 N N . ALA A 1 223 ? 19.426 1.706 -25.538 1.00 97.12 223 ALA A N 1
ATOM 1719 C CA . ALA A 1 223 ? 20.511 2.668 -25.730 1.00 97.12 223 ALA A CA 1
ATOM 1720 C C . ALA A 1 223 ? 21.836 2.189 -25.102 1.00 97.12 223 ALA A C 1
ATOM 1722 O O . ALA A 1 223 ? 22.872 2.190 -25.778 1.00 97.12 223 ALA A O 1
ATOM 1723 N N . GLU A 1 224 ? 21.815 1.715 -23.851 1.00 97.00 224 GLU A N 1
ATOM 1724 C CA . GLU A 1 224 ? 23.014 1.165 -23.200 1.00 97.00 224 GLU A CA 1
ATOM 1725 C C . GLU A 1 224 ? 23.481 -0.142 -23.858 1.00 97.00 224 GLU A C 1
ATOM 1727 O O . GLU A 1 224 ? 24.680 -0.325 -24.073 1.00 97.00 224 GLU A O 1
ATOM 1732 N N . LYS A 1 225 ? 22.564 -1.012 -24.297 1.00 97.19 225 LYS A N 1
ATOM 1733 C CA . LYS A 1 225 ? 22.897 -2.214 -25.081 1.00 97.19 225 LYS A CA 1
ATOM 1734 C C . LYS A 1 225 ? 23.609 -1.869 -26.396 1.00 97.19 225 LYS A C 1
ATOM 1736 O O . LYS A 1 225 ? 24.636 -2.472 -26.712 1.00 97.19 225 LYS A O 1
ATOM 1741 N N . LYS A 1 226 ? 23.131 -0.862 -27.139 1.00 97.06 226 LYS A N 1
ATOM 1742 C CA . LYS A 1 226 ? 23.778 -0.370 -28.372 1.00 97.06 226 LYS A CA 1
ATOM 1743 C C . LYS A 1 226 ? 25.181 0.193 -28.102 1.00 97.06 226 LYS A C 1
ATOM 1745 O O . LYS A 1 226 ? 26.107 -0.070 -28.870 1.00 97.06 226 LYS A O 1
ATOM 1750 N N . LYS A 1 227 ? 25.345 0.932 -27.003 1.00 96.81 227 LYS A N 1
ATOM 1751 C CA . LYS A 1 227 ? 26.617 1.513 -26.533 1.00 96.81 227 LYS A CA 1
ATOM 1752 C C . LYS A 1 227 ? 27.612 0.454 -26.042 1.00 96.81 227 LYS A C 1
ATOM 1754 O O . LYS A 1 227 ? 28.813 0.594 -26.264 1.00 96.81 227 LYS A O 1
ATOM 1759 N N . LEU A 1 228 ? 27.141 -0.628 -25.423 1.00 96.62 228 LEU A N 1
ATOM 1760 C CA . LEU A 1 228 ? 27.974 -1.778 -25.070 1.00 96.62 228 LEU A CA 1
ATOM 1761 C C . LEU A 1 228 ? 28.421 -2.543 -26.326 1.00 96.62 228 LEU A C 1
ATOM 1763 O O . LEU A 1 228 ? 29.598 -2.873 -26.462 1.00 96.62 228 LEU A O 1
ATOM 1767 N N . ALA A 1 229 ? 27.513 -2.750 -27.285 1.00 96.06 229 ALA A N 1
ATOM 1768 C CA . ALA A 1 229 ? 27.823 -3.411 -28.550 1.00 96.06 229 ALA A CA 1
ATOM 1769 C C . ALA A 1 229 ? 28.851 -2.637 -29.398 1.00 96.06 229 ALA A C 1
ATOM 1771 O O . ALA A 1 229 ? 29.718 -3.257 -30.015 1.00 96.06 229 ALA A O 1
ATOM 1772 N N . SER A 1 230 ? 28.807 -1.297 -29.422 1.00 95.12 230 SER A N 1
ATOM 1773 C CA . SER A 1 230 ? 29.824 -0.496 -30.121 1.00 95.12 230 SER A CA 1
ATOM 1774 C C . SER A 1 230 ? 31.190 -0.552 -29.429 1.00 95.12 230 SER A C 1
ATOM 1776 O O . SER A 1 230 ? 32.196 -0.735 -30.114 1.00 95.12 230 SER A O 1
ATOM 1778 N N . LYS A 1 231 ? 31.235 -0.492 -28.088 1.00 94.69 231 LYS A N 1
ATOM 1779 C CA . LYS A 1 231 ? 32.472 -0.689 -27.309 1.00 94.69 231 LYS A CA 1
ATOM 1780 C C . LYS A 1 231 ? 33.112 -2.054 -27.573 1.00 94.69 231 LYS A C 1
ATOM 1782 O O . LYS A 1 231 ? 34.312 -2.115 -27.818 1.00 94.69 231 LYS A O 1
ATOM 1787 N N . LEU A 1 232 ? 32.321 -3.131 -27.573 1.00 93.44 232 LEU A N 1
ATOM 1788 C CA . LEU A 1 232 ? 32.819 -4.486 -27.834 1.00 93.44 232 LEU A CA 1
ATOM 1789 C C . LEU A 1 232 ? 33.386 -4.627 -29.256 1.00 93.44 232 LEU A C 1
ATOM 1791 O O . LEU A 1 232 ? 34.449 -5.212 -29.439 1.00 93.44 232 LEU A O 1
ATOM 1795 N N . ARG A 1 233 ? 32.722 -4.037 -30.261 1.00 94.06 233 ARG A N 1
ATOM 1796 C CA . ARG A 1 233 ? 33.239 -4.003 -31.641 1.00 94.06 233 ARG A CA 1
ATOM 1797 C C . ARG A 1 233 ? 34.585 -3.279 -31.725 1.00 94.06 233 ARG A C 1
ATOM 1799 O O . ARG A 1 233 ? 35.507 -3.830 -32.315 1.00 94.06 233 ARG A O 1
ATOM 1806 N N . ALA A 1 234 ? 34.709 -2.106 -31.100 1.00 91.56 234 ALA A N 1
ATOM 1807 C CA . ALA A 1 234 ? 35.952 -1.330 -31.082 1.00 91.56 234 ALA A CA 1
ATOM 1808 C C . ALA A 1 234 ? 37.100 -2.050 -30.343 1.00 91.56 234 ALA A C 1
ATOM 1810 O O . ALA A 1 234 ? 38.247 -2.012 -30.783 1.00 91.56 234 ALA A O 1
ATOM 1811 N N . ALA A 1 235 ? 36.799 -2.751 -29.244 1.00 89.69 235 ALA A N 1
ATOM 1812 C CA . ALA A 1 235 ? 37.782 -3.573 -28.541 1.00 89.69 235 ALA A CA 1
ATOM 1813 C C . ALA A 1 235 ? 38.295 -4.723 -29.427 1.00 89.69 235 ALA A C 1
ATOM 1815 O O . ALA A 1 235 ? 39.504 -4.918 -29.545 1.00 89.69 235 ALA A O 1
ATOM 1816 N N . ASN A 1 236 ? 37.390 -5.429 -30.113 1.00 86.25 236 ASN A N 1
ATOM 1817 C CA . ASN A 1 236 ? 37.747 -6.547 -30.988 1.00 86.25 236 ASN A CA 1
ATOM 1818 C C . ASN A 1 236 ? 38.553 -6.104 -32.222 1.00 86.25 236 ASN A C 1
ATOM 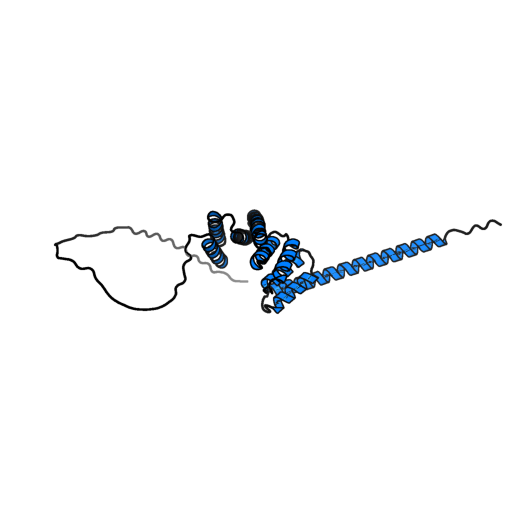1820 O O . ASN A 1 236 ? 39.491 -6.800 -32.607 1.00 86.25 236 ASN A O 1
ATOM 1824 N N . THR A 1 237 ? 38.243 -4.949 -32.827 1.00 86.25 237 THR A N 1
ATOM 1825 C CA . THR A 1 237 ? 39.053 -4.413 -33.938 1.00 86.25 237 THR A CA 1
ATOM 1826 C C . THR A 1 237 ? 40.470 -4.065 -33.493 1.00 86.25 237 THR A C 1
ATOM 1828 O O . THR A 1 237 ? 41.419 -4.380 -34.205 1.00 86.25 237 THR A O 1
ATOM 1831 N N . ASN A 1 238 ? 40.630 -3.484 -32.300 1.00 75.75 238 ASN A N 1
ATOM 1832 C CA . ASN A 1 238 ? 41.945 -3.115 -31.772 1.00 75.75 238 ASN A CA 1
ATOM 1833 C C . ASN A 1 238 ? 42.774 -4.351 -31.381 1.00 75.75 238 ASN A C 1
ATOM 1835 O O . ASN A 1 238 ? 43.972 -4.395 -31.649 1.00 75.75 238 ASN A O 1
ATOM 1839 N N . ALA A 1 239 ? 42.140 -5.377 -30.803 1.00 73.31 239 ALA A N 1
ATOM 1840 C CA . ALA A 1 239 ? 42.804 -6.641 -30.489 1.00 73.31 239 ALA A CA 1
ATOM 1841 C C . ALA A 1 239 ? 43.337 -7.337 -31.755 1.00 73.31 239 ALA A C 1
ATOM 1843 O O . ALA A 1 239 ? 44.497 -7.740 -31.789 1.00 73.31 239 ALA A O 1
ATOM 1844 N N . ASN A 1 240 ? 42.518 -7.409 -32.812 1.00 68.19 240 ASN A N 1
ATOM 1845 C CA . ASN A 1 240 ? 42.891 -8.052 -34.076 1.00 68.19 240 ASN A CA 1
ATOM 1846 C C . ASN A 1 240 ? 43.944 -7.251 -34.873 1.00 68.19 240 ASN A C 1
ATOM 1848 O O . ASN A 1 240 ? 44.744 -7.823 -35.611 1.00 68.19 240 ASN A O 1
ATOM 1852 N N . ALA A 1 241 ? 43.974 -5.922 -34.714 1.00 68.75 241 ALA A N 1
ATOM 1853 C CA . ALA A 1 241 ? 45.035 -5.083 -35.270 1.00 68.75 241 ALA A CA 1
ATOM 1854 C C . ALA A 1 241 ? 46.394 -5.378 -34.608 1.00 68.75 241 ALA A C 1
ATOM 1856 O O . ALA A 1 241 ? 47.387 -5.550 -35.311 1.00 68.75 241 ALA A O 1
ATOM 1857 N N . ASN A 1 242 ? 46.427 -5.516 -33.278 1.00 59.62 242 ASN A N 1
ATOM 1858 C CA . ASN A 1 242 ? 47.660 -5.782 -32.529 1.00 59.62 242 ASN A CA 1
ATOM 1859 C C . ASN A 1 242 ? 48.205 -7.213 -32.718 1.00 59.62 242 ASN A C 1
ATOM 1861 O O . ASN A 1 242 ? 49.412 -7.421 -32.593 1.00 59.62 242 ASN A O 1
ATOM 1865 N N . SER A 1 243 ? 47.361 -8.204 -33.030 1.00 60.31 243 SER A N 1
ATOM 1866 C CA . SER A 1 243 ? 47.817 -9.577 -33.313 1.00 60.31 243 SER A CA 1
ATOM 1867 C C . SER A 1 243 ? 48.462 -9.749 -34.692 1.00 60.31 243 SER A C 1
ATOM 1869 O O . SER A 1 243 ? 49.205 -10.703 -34.893 1.00 60.31 243 SER A O 1
ATOM 1871 N N . ASN A 1 244 ? 48.223 -8.826 -35.630 1.00 57.09 244 ASN A N 1
ATOM 1872 C CA . ASN A 1 244 ? 48.797 -8.868 -36.982 1.00 57.09 244 ASN A CA 1
ATOM 1873 C C . ASN A 1 244 ? 50.118 -8.088 -37.123 1.00 57.09 244 ASN A C 1
ATOM 1875 O O . ASN A 1 244 ? 50.673 -8.024 -38.218 1.00 57.09 244 ASN A O 1
ATOM 1879 N N . THR A 1 245 ? 50.629 -7.487 -36.043 1.00 56.06 245 THR A N 1
ATOM 1880 C CA . THR A 1 245 ? 51.830 -6.631 -36.070 1.00 56.06 245 THR A CA 1
ATOM 1881 C C . THR A 1 245 ? 53.093 -7.269 -35.486 1.00 56.06 245 THR A C 1
ATOM 1883 O O . THR A 1 245 ? 54.109 -6.586 -35.402 1.00 56.06 245 THR A O 1
ATOM 1886 N N . THR A 1 246 ? 53.090 -8.553 -35.108 1.00 51.78 246 THR A N 1
ATOM 1887 C CA . THR A 1 246 ? 54.338 -9.282 -34.803 1.00 51.78 246 THR A CA 1
ATOM 1888 C C . THR A 1 246 ? 55.097 -9.575 -36.100 1.00 51.78 246 THR A C 1
ATOM 1890 O O . THR A 1 246 ? 54.621 -10.396 -36.889 1.00 51.78 246 THR A O 1
ATOM 1893 N N . PRO A 1 247 ? 56.264 -8.949 -36.362 1.00 54.12 247 PRO A N 1
ATOM 1894 C CA . PRO A 1 247 ? 57.011 -9.210 -37.584 1.00 54.12 247 PRO A CA 1
ATOM 1895 C C . PRO A 1 247 ? 57.571 -10.629 -37.523 1.00 54.12 247 PRO A C 1
ATOM 1897 O O . PRO A 1 247 ? 58.285 -10.970 -36.580 1.00 54.12 247 PRO A O 1
ATOM 1900 N N . ASN A 1 248 ? 57.273 -11.451 -38.529 1.00 54.28 248 ASN A N 1
ATOM 1901 C CA . ASN A 1 248 ? 57.896 -12.763 -38.663 1.00 54.28 248 ASN A CA 1
ATOM 1902 C C . ASN A 1 248 ? 59.366 -12.589 -39.073 1.00 54.28 248 ASN A C 1
ATOM 1904 O O . ASN A 1 248 ? 59.695 -12.580 -40.261 1.00 54.28 248 ASN A O 1
ATOM 1908 N N . SER A 1 249 ? 60.245 -12.404 -38.089 1.00 56.22 249 SER A N 1
ATOM 1909 C CA . SER A 1 249 ? 61.689 -12.322 -38.280 1.00 56.22 249 SER A CA 1
ATOM 1910 C C . SER A 1 249 ? 62.274 -13.709 -38.563 1.00 56.22 249 SER A C 1
ATOM 1912 O O . SER A 1 249 ? 62.974 -14.280 -37.726 1.00 56.22 249 SER A O 1
ATOM 1914 N N . ASN A 1 250 ? 62.000 -14.237 -39.758 1.00 52.25 250 ASN A N 1
ATOM 1915 C CA . ASN A 1 250 ? 62.823 -15.286 -40.350 1.00 52.25 250 ASN A CA 1
ATOM 1916 C C . ASN A 1 250 ? 64.218 -14.699 -40.593 1.00 52.25 250 ASN A C 1
ATOM 1918 O O . ASN A 1 250 ? 64.428 -13.925 -41.528 1.00 52.25 250 ASN A O 1
ATOM 1922 N N . ILE A 1 251 ? 65.148 -15.046 -39.708 1.00 54.22 251 ILE A N 1
ATOM 1923 C CA . ILE A 1 251 ? 66.580 -14.812 -39.890 1.00 54.22 251 ILE A CA 1
ATOM 1924 C C . ILE A 1 251 ? 67.065 -15.818 -40.955 1.00 54.22 251 ILE A C 1
ATOM 1926 O O . ILE A 1 251 ? 66.651 -16.979 -40.878 1.00 54.22 251 ILE A O 1
ATOM 1930 N N . PRO A 1 252 ? 67.848 -15.385 -41.963 1.00 67.69 252 PRO A N 1
ATOM 1931 C CA . PRO A 1 252 ? 68.343 -16.253 -43.036 1.00 67.69 252 PRO A CA 1
ATOM 1932 C C . PRO A 1 252 ? 69.402 -17.264 -42.568 1.00 67.69 252 PRO A C 1
ATOM 1934 O O . PRO A 1 252 ? 70.128 -16.953 -41.595 1.00 67.69 252 PRO A O 1
#

Secondary structure (DSSP, 8-state):
------------------------------------------------------TTSHHHHHHHHHHHHHTT-HHHHHHHHHHHHHH-TT-HHHHHHHHHHHHHTT-HHHHHHHHHHHHHHHHHHHHH-TT-HHHHHHHHHHHHHTT-HHHHHHHHHHHTTTS---HHHHHHHHHHHHHTT-HHHHHHHHHHHHHH-TT-HHHHHHHHHHHHHHHHHHHHHHHHHHHHHHHHHHHHHHHHHHHT-S------